Protein 4WER (pdb70)

Nearest PDB structures (foldseek):
  4wer-assembly1_A-2  TM=1.004E+00  e=7.304E-69  Enterococcus faecalis V583
  2qv7-assembly1_A  TM=8.846E-01  e=5.807E-30  unclassified
  3t5p-assembly1_H  TM=8.757E-01  e=1.693E-28  Bacillus anthra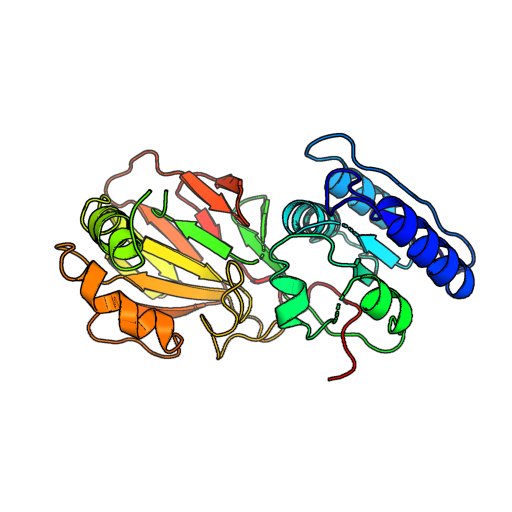cis str. Sterne
  3t5p-assembly1_J  TM=8.676E-01  e=2.057E-28  Bacillus anthracis str. Sterne
  3s40-assembly5_B  TM=8.488E-01  e=2.666E-28  Bacillus anthracis str. Sterne

Organism: Enterococcus faecalis (strain ATCC 700802 / V583) (NCBI:txid226185)

InterPro domains:
  IPR001206 Diacylglycerol kinase, catalytic domain [PF00781] (3-127)
  IPR001206 Diacylglycerol kinase, catalytic domain [PS50146] (1-131)
  IPR001206 Diacylglycerol kinase, catalytic domain [SM00046] (3-131)
  IPR005218 Diacylglycerol/lipid kinase [TIGR00147] (1-292)
  IPR016064 NAD kinase/diacylglycerol kinase-like domain superfamily [SSF111331] (1-296)
  IPR017438 Inorganic polyphosphate/ATP-NAD kinase, N-terminal [G3DSA:3.40.50.10330] (1-127)
  IPR045540 YegS/DAGK, C-terminal domain [PF19279] (152-293)
  IPR050187 Lipid Phosphate Formation and Regulation [PTHR12358] (2-283)

Structure (mmCIF, N/CA/C/O backbone):
data_4WER
#
_entry.id   4WER
#
_cell.length_a   65.271
_cell.length_b   103.157
_cell.length_c   44.478
_cell.angle_alpha   90.000
_cell.angle_beta   90.000
_cell.angle_gamma   90.000
#
_symmetry.space_group_name_H-M   'P 21 21 2'
#
loop_
_entity.id
_entity.type
_entity.pdbx_description
1 polymer 'Diacylglycerol kinase catalytic domain protein'
2 non-polymer 'ADENOSINE MONOPHOSPHATE'
3 non-polymer 1,2-ETHANEDIOL
4 water water
#
loop_
_atom_site.group_PDB
_atom_site.id
_atom_site.type_symbol
_atom_site.label_atom_id
_atom_site.label_alt_id
_atom_site.label_comp_id
_atom_site.label_asym_id
_atom_site.label_entity_id
_atom_site.label_seq_id
_atom_site.pdbx_PDB_ins_code
_atom_site.Cartn_x
_atom_site.Cartn_y
_atom_site.Cartn_z
_atom_site.occupancy
_atom_site.B_iso_or_equiv
_atom_site.auth_seq_id
_atom_site.auth_comp_id
_atom_site.auth_asym_id
_atom_site.auth_atom_id
_atom_site.pdbx_PDB_model_num
ATOM 1 N N . ALA A 1 3 ? 32.374 13.707 11.496 1.00 59.48 0 ALA A N 1
ATOM 2 C CA . ALA A 1 3 ? 32.655 12.849 10.350 1.00 61.49 0 ALA A CA 1
ATOM 3 C C . ALA A 1 3 ? 34.121 12.954 9.938 1.00 58.15 0 ALA A C 1
ATOM 4 O O . ALA A 1 3 ? 35.011 12.457 10.628 1.00 52.39 0 ALA A O 1
ATOM 11 N N . LYS A 1 5 ? 37.577 14.681 9.678 1.00 34.82 2 LYS A N 1
ATOM 12 C CA . LYS A 1 5 ? 38.339 15.651 10.453 1.00 35.39 2 LYS A CA 1
ATOM 13 C C . LYS A 1 5 ? 38.934 16.709 9.530 1.00 32.36 2 LYS A C 1
ATOM 14 O O . LYS A 1 5 ? 39.731 16.388 8.651 1.00 36.91 2 LYS A O 1
ATOM 20 N N . LYS A 1 6 ? 38.553 17.966 9.729 1.00 26.89 3 LYS A N 1
ATOM 21 C CA . LYS A 1 6 ? 39.035 19.046 8.873 1.00 30.47 3 LYS A CA 1
ATOM 22 C C . LYS A 1 6 ? 39.761 20.129 9.659 1.00 22.57 3 LYS A C 1
ATOM 23 O O . LYS A 1 6 ? 39.385 20.465 10.780 1.00 24.23 3 LYS A O 1
ATOM 29 N N . ALA A 1 7 ? 40.805 20.686 9.063 1.00 20.79 4 ALA A N 1
ATOM 30 C CA . ALA A 1 7 ? 41.505 21.786 9.697 1.00 23.12 4 ALA A CA 1
ATOM 31 C C . ALA A 1 7 ? 41.761 22.929 8.728 1.00 23.42 4 ALA A C 1
ATOM 32 O O . ALA A 1 7 ? 41.951 22.720 7.528 1.00 21.05 4 ALA A O 1
ATOM 34 N N A VAL A 1 8 ? 41.762 24.147 9.264 0.22 19.66 5 VAL A N 1
ATOM 35 N N B VAL A 1 8 ? 41.748 24.145 9.252 0.78 19.22 5 VAL A N 1
ATOM 36 C CA A VAL A 1 8 ? 42.156 25.336 8.515 0.22 20.66 5 VAL A CA 1
ATOM 37 C CA B VAL A 1 8 ? 42.185 25.279 8.471 0.78 19.01 5 VAL A CA 1
ATOM 38 C C A VAL A 1 8 ? 43.498 25.856 9.021 0.22 21.83 5 VAL A C 1
ATOM 39 C C B VAL A 1 8 ? 43.534 25.739 9.013 0.78 23.29 5 VAL A C 1
ATOM 40 O O A VAL A 1 8 ? 43.689 26.030 10.225 0.22 21.54 5 VAL A O 1
ATOM 41 O O B VAL A 1 8 ? 43.777 25.724 10.223 0.78 20.09 5 VAL A O 1
ATOM 48 N N . LEU A 1 9 ? 44.427 26.098 8.101 1.00 22.78 6 LEU A N 1
ATOM 49 C CA . LEU A 1 9 ? 45.708 26.680 8.463 1.00 20.10 6 LEU A CA 1
ATOM 50 C C . LEU A 1 9 ? 45.716 28.132 8.002 1.00 18.60 6 LEU A C 1
ATOM 51 O O . LEU A 1 9 ? 45.690 28.423 6.803 1.00 20.36 6 LEU A O 1
ATOM 56 N N . ILE A 1 10 ? 45.721 29.041 8.966 1.00 17.70 7 ILE A N 1
ATOM 57 C CA . ILE A 1 10 ? 45.728 30.466 8.672 1.00 18.16 7 ILE A CA 1
ATOM 58 C C . ILE A 1 10 ? 47.146 31.007 8.742 1.00 19.81 7 ILE A C 1
ATOM 59 O O . ILE A 1 10 ? 47.785 30.995 9.795 1.00 18.33 7 ILE A O 1
ATOM 64 N N . VAL A 1 11 ? 47.637 31.485 7.609 1.00 22.49 8 VAL A N 1
ATOM 65 C CA . VAL A 1 11 ? 49.022 31.913 7.501 1.00 21.82 8 VAL A CA 1
ATOM 66 C C . VAL A 1 11 ? 49.127 33.412 7.272 1.00 26.40 8 VAL A C 1
ATOM 67 O O . VAL A 1 11 ? 48.501 33.952 6.365 1.00 24.10 8 VAL A O 1
ATOM 71 N N . ASN A 1 12 ? 49.909 34.085 8.109 1.00 23.08 9 ASN A N 1
ATOM 72 C CA . ASN A 1 12 ? 50.280 35.471 7.849 1.00 24.74 9 ASN A CA 1
ATOM 73 C C . ASN A 1 12 ? 51.646 35.509 7.170 1.00 31.93 9 ASN A C 1
ATOM 74 O O . ASN A 1 12 ? 52.671 35.344 7.828 1.00 27.28 9 ASN A O 1
ATOM 79 N N . PRO A 1 13 ? 51.665 35.735 5.846 1.00 28.96 10 PRO A N 1
ATOM 80 C CA . PRO A 1 13 ? 52.924 35.721 5.093 1.00 35.88 10 PRO A CA 1
ATOM 81 C C . PRO A 1 13 ? 53.892 36.823 5.519 1.00 33.25 10 PRO A C 1
ATOM 82 O O . PRO A 1 13 ? 55.079 36.729 5.223 1.00 37.51 10 PRO A O 1
ATOM 86 N N . SER A 1 14 ? 53.398 37.850 6.203 1.00 32.78 11 SER A N 1
ATOM 87 C CA . SER A 1 14 ? 54.257 38.948 6.630 1.00 41.24 11 SER A CA 1
ATOM 88 C C . SER A 1 14 ? 54.909 38.637 7.976 1.00 42.54 11 SER A C 1
ATOM 89 O O . SER A 1 14 ? 55.798 39.355 8.429 1.00 40.25 11 SER A O 1
ATOM 92 N N . SER A 1 15 ? 54.453 37.568 8.618 1.00 36.56 12 SER A N 1
ATOM 93 C CA . SER A 1 15 ? 55.082 37.106 9.845 1.00 41.92 12 SER A CA 1
ATOM 94 C C . SER A 1 15 ? 56.337 36.306 9.516 1.00 38.79 12 SER A C 1
ATOM 95 O O . SER A 1 15 ? 56.382 35.585 8.520 1.00 44.43 12 SER A O 1
ATOM 98 N N . GLY A 1 16 ? 57.355 36.434 10.355 1.00 40.14 13 GLY A N 1
ATOM 99 C CA . GLY A 1 16 ? 58.566 35.656 10.187 1.00 45.36 13 GLY A CA 1
ATOM 100 C C . GLY A 1 16 ? 59.482 36.214 9.118 1.00 58.94 13 GLY A C 1
ATOM 101 O O . GLY A 1 16 ? 59.261 37.312 8.603 1.00 60.38 13 GLY A O 1
ATOM 102 N N . GLY A 1 17 ? 60.511 35.446 8.779 1.00 63.81 14 GLY A N 1
ATOM 103 C CA . GLY A 1 17 ? 61.543 35.914 7.877 1.00 70.02 14 GLY A CA 1
ATOM 104 C C . GLY A 1 17 ? 61.575 35.217 6.532 1.00 74.16 14 GLY A C 1
ATOM 105 O O . GLY A 1 17 ? 60.536 34.960 5.921 1.00 72.36 14 GLY A O 1
ATOM 106 N N . GLU A 1 18 ? 62.788 34.904 6.086 1.00 76.12 15 GLU A N 1
ATOM 107 C CA . GLU A 1 18 ? 63.038 34.412 4.736 1.00 76.78 15 GLU A CA 1
ATOM 108 C C . GLU A 1 18 ? 62.362 33.078 4.427 1.00 75.91 15 GLU A C 1
ATOM 109 O O . GLU A 1 18 ? 61.636 32.960 3.440 1.00 71.15 15 GLU A O 1
ATOM 115 N N . LYS A 1 19 ? 62.598 32.076 5.268 1.00 79.51 16 LYS A N 1
ATOM 116 C CA . LYS A 1 19 ? 62.088 30.733 5.002 1.00 81.80 16 LYS A CA 1
ATOM 117 C C . LYS A 1 19 ? 60.722 30.471 5.635 1.00 71.39 16 LYS A C 1
ATOM 118 O O . LYS A 1 19 ? 60.363 29.320 5.886 1.00 72.42 16 LYS A O 1
ATOM 124 N N . ALA A 1 20 ? 59.960 31.532 5.881 1.00 60.88 17 ALA A N 1
ATOM 125 C CA . ALA A 1 20 ? 58.623 31.394 6.456 1.00 49.34 17 ALA A CA 1
ATOM 126 C C . ALA A 1 20 ? 57.701 30.638 5.506 1.00 48.94 17 ALA A C 1
ATOM 127 O O . ALA A 1 20 ? 56.801 29.918 5.938 1.00 45.61 17 ALA A O 1
ATOM 129 N N . LYS A 1 21 ? 57.939 30.807 4.209 1.00 49.55 18 LYS A N 1
ATOM 130 C CA . LYS A 1 21 ? 57.172 30.107 3.191 1.00 50.42 18 LYS A CA 1
ATOM 131 C C . LYS A 1 21 ? 57.432 28.608 3.279 1.00 45.57 18 LYS A C 1
ATOM 132 O O . LYS A 1 21 ? 56.529 27.795 3.077 1.00 41.18 18 LYS A O 1
ATOM 138 N N . GLU A 1 22 ? 58.673 28.248 3.586 1.00 43.39 19 GLU A N 1
ATOM 139 C CA . GLU A 1 22 ? 59.039 26.848 3.763 1.00 47.20 19 GLU A CA 1
ATOM 140 C C . GLU A 1 22 ? 58.386 26.272 5.017 1.00 46.62 19 GLU A C 1
ATOM 141 O O . GLU A 1 22 ? 57.993 25.105 5.044 1.00 41.64 19 GLU A O 1
ATOM 147 N N . PHE A 1 23 ? 58.264 27.097 6.052 1.00 41.10 20 PHE A N 1
ATOM 148 C CA . PHE A 1 23 ? 57.587 26.674 7.274 1.00 39.51 20 PHE A CA 1
ATOM 149 C C . PHE A 1 23 ? 56.125 26.353 6.997 1.00 36.79 20 PHE A C 1
ATOM 150 O O . PHE A 1 23 ? 55.557 25.438 7.593 1.00 40.17 20 PHE A O 1
ATOM 158 N N . GLU A 1 24 ? 55.521 27.110 6.087 1.00 35.99 21 GLU A N 1
ATOM 159 C CA . GLU A 1 24 ? 54.137 26.885 5.702 1.00 33.19 21 GLU A CA 1
ATOM 160 C C . GLU A 1 24 ? 53.978 25.507 5.068 1.00 33.76 21 GLU A C 1
ATOM 161 O O . GLU A 1 24 ? 53.020 24.787 5.356 1.00 30.98 21 GLU A O 1
ATOM 167 N N . THR A 1 25 ? 54.928 25.149 4.208 1.00 31.22 22 THR A N 1
ATOM 168 C CA . THR A 1 25 ? 54.911 23.856 3.533 1.00 40.49 22 THR A CA 1
ATOM 169 C C . THR A 1 25 ? 55.031 22.698 4.523 1.00 38.59 22 THR A C 1
ATOM 170 O O . THR A 1 25 ? 54.295 21.716 4.432 1.00 33.43 22 THR A O 1
ATOM 174 N N . LEU A 1 26 ? 55.960 22.816 5.467 1.00 39.10 23 LEU A N 1
ATOM 175 C CA . LEU A 1 26 ? 56.119 21.804 6.507 1.00 41.18 23 LEU A CA 1
ATOM 176 C C . LEU A 1 26 ? 54.836 21.629 7.322 1.00 27.35 23 LEU A C 1
ATOM 177 O O . LEU A 1 26 ? 54.408 20.510 7.596 1.00 35.40 23 LEU A O 1
ATOM 182 N N . ALA A 1 27 ? 54.228 22.744 7.702 1.00 25.95 24 ALA A N 1
ATOM 183 C CA . ALA A 1 27 ? 53.013 22.712 8.509 1.00 29.11 24 ALA A CA 1
ATOM 184 C C . ALA A 1 27 ? 51.862 22.077 7.742 1.00 31.49 24 ALA A C 1
ATOM 185 O O . ALA A 1 27 ? 51.082 21.299 8.293 1.00 26.14 24 ALA A O 1
ATOM 187 N N . GLU A 1 28 ? 51.761 22.411 6.462 1.00 24.80 25 GLU A N 1
ATOM 188 C CA . GLU A 1 28 ? 50.690 21.883 5.639 1.00 26.35 25 GLU A CA 1
ATOM 189 C C . GLU A 1 28 ? 50.830 20.367 5.475 1.00 28.58 25 GLU A C 1
ATOM 190 O O . GLU A 1 28 ? 49.850 19.631 5.594 1.00 25.75 25 GLU A O 1
ATOM 196 N N . GLU A 1 29 ? 52.044 19.894 5.213 1.00 27.65 26 GLU A N 1
ATOM 197 C CA . GLU A 1 29 ? 52.236 18.460 5.026 1.00 34.42 26 GLU A CA 1
ATOM 198 C C . GLU A 1 29 ? 52.097 17.704 6.351 1.00 29.81 26 GLU A C 1
ATOM 199 O O . GLU A 1 29 ? 51.657 16.557 6.367 1.00 34.04 26 GLU A O 1
ATOM 205 N N . LYS A 1 30 ? 52.449 18.344 7.463 1.00 29.33 27 LYS A N 1
ATOM 206 C CA . LYS A 1 30 ? 52.219 17.739 8.771 1.00 29.18 27 LYS A CA 1
ATOM 207 C C . LYS A 1 30 ? 50.715 17.608 9.049 1.00 30.00 27 LYS A C 1
ATOM 208 O O . LYS A 1 30 ? 50.243 16.553 9.476 1.00 27.12 27 LYS A O 1
ATOM 214 N N . LEU A 1 31 ? 49.964 18.677 8.804 1.00 24.01 28 LEU A N 1
ATOM 215 C CA . LEU A 1 31 ? 48.525 18.646 9.049 1.00 23.16 28 LEU A CA 1
ATOM 216 C C . LEU A 1 31 ? 47.821 17.641 8.145 1.00 24.41 28 LEU A C 1
ATOM 217 O O . LEU A 1 31 ? 46.830 17.040 8.548 1.00 24.48 28 LEU A O 1
ATOM 222 N N . LYS A 1 32 ? 48.336 17.455 6.930 1.00 25.64 29 LYS A N 1
ATOM 223 C CA . LYS A 1 32 ? 47.747 16.499 5.999 1.00 27.14 29 LYS A CA 1
ATOM 224 C C . LYS A 1 32 ? 47.944 15.059 6.466 1.00 34.30 29 LYS A C 1
ATOM 225 O O . LYS A 1 32 ? 47.253 14.157 6.011 1.00 29.70 29 LYS A O 1
ATOM 231 N N . GLN A 1 33 ? 48.889 14.841 7.371 1.00 28.36 30 GLN A N 1
ATOM 232 C CA . GLN A 1 33 ? 49.064 13.521 7.958 1.00 30.28 30 GLN A CA 1
ATOM 233 C C . GLN A 1 33 ? 48.010 13.292 9.029 1.00 31.64 30 GLN A C 1
ATOM 234 O O . GLN A 1 33 ? 47.633 12.156 9.307 1.00 30.64 30 GLN A O 1
ATOM 240 N N . LEU A 1 34 ? 47.541 14.390 9.613 1.00 27.27 31 LEU A N 1
ATOM 241 C CA . LEU A 1 34 ? 46.666 14.350 10.783 1.00 35.41 31 LEU A CA 1
ATOM 242 C C . LEU A 1 34 ? 45.193 14.579 10.453 1.00 33.27 31 LEU A C 1
ATOM 243 O O . LEU A 1 34 ? 44.310 14.144 11.196 1.00 33.77 31 LEU A O 1
ATOM 248 N N . PHE A 1 35 ? 44.935 15.268 9.347 1.00 26.92 32 PHE A N 1
ATOM 249 C CA . PHE A 1 35 ? 43.575 15.646 8.972 1.00 28.70 32 PHE A CA 1
ATOM 250 C C . PHE A 1 35 ? 43.234 15.205 7.562 1.00 32.76 32 PHE A C 1
ATOM 251 O O . PHE A 1 35 ? 44.067 15.290 6.662 1.00 34.24 32 PHE A O 1
ATOM 259 N N A ASP A 1 36 ? 42.005 14.733 7.368 0.50 32.04 33 ASP A N 1
ATOM 260 N N B ASP A 1 36 ? 41.998 14.748 7.382 0.50 31.97 33 ASP A N 1
ATOM 261 C CA A ASP A 1 36 ? 41.566 14.280 6.052 0.50 35.13 33 ASP A CA 1
ATOM 262 C CA B ASP A 1 36 ? 41.522 14.283 6.088 0.50 36.40 33 ASP A CA 1
ATOM 263 C C A ASP A 1 36 ? 41.553 15.436 5.060 0.50 36.46 33 ASP A C 1
ATOM 264 C C B ASP A 1 36 ? 41.514 15.421 5.071 0.50 36.52 33 ASP A C 1
ATOM 265 O O A ASP A 1 36 ? 41.838 15.251 3.878 0.50 38.17 33 ASP A O 1
ATOM 266 O O B ASP A 1 36 ? 41.767 15.209 3.886 0.50 38.20 33 ASP A O 1
ATOM 275 N N . GLU A 1 37 ? 41.226 16.629 5.545 1.00 36.80 34 GLU A N 1
ATOM 276 C CA . GLU A 1 37 ? 41.226 17.811 4.693 1.00 36.46 34 GLU A CA 1
ATOM 277 C C . GLU A 1 37 ? 41.900 18.989 5.392 1.00 27.75 34 GLU A C 1
ATOM 278 O O . GLU A 1 37 ? 41.676 19.234 6.575 1.00 28.71 34 GLU A O 1
ATOM 284 N N . VAL A 1 38 ? 42.740 19.705 4.654 1.00 27.97 35 VAL A N 1
ATOM 285 C CA . VAL A 1 38 ? 43.415 20.883 5.185 1.00 33.28 35 VAL A CA 1
ATOM 286 C C . VAL A 1 38 ? 43.204 22.073 4.258 1.00 31.38 35 VAL A C 1
ATOM 287 O O . VAL A 1 38 ? 43.576 22.036 3.089 1.00 33.51 35 VAL A O 1
ATOM 291 N N . VAL A 1 39 ? 42.591 23.125 4.784 1.00 26.35 36 VAL A N 1
ATOM 292 C CA . VAL A 1 39 ? 42.379 24.343 4.018 1.00 27.16 36 VAL A CA 1
ATOM 293 C C . VAL A 1 39 ? 43.414 25.376 4.435 1.00 27.24 36 VAL A C 1
ATOM 294 O O . VAL A 1 39 ? 43.543 25.691 5.615 1.00 25.06 36 VAL A O 1
ATOM 298 N N . VAL A 1 40 ? 44.164 25.893 3.470 1.00 23.59 37 VAL A N 1
ATOM 299 C CA . VAL A 1 40 ? 45.192 26.884 3.767 1.00 23.33 37 VAL A CA 1
ATOM 300 C C . VAL A 1 40 ? 44.718 28.284 3.373 1.00 30.48 37 VAL A C 1
ATOM 301 O O . VAL A 1 40 ? 44.421 28.543 2.210 1.00 30.91 37 VAL A O 1
ATOM 305 N N . LYS A 1 41 ? 44.637 29.178 4.354 1.00 22.56 38 LYS A N 1
ATOM 306 C CA . LYS A 1 41 ? 44.185 30.547 4.122 1.00 23.08 38 LYS A CA 1
ATOM 307 C C . LYS A 1 41 ? 45.280 31.546 4.469 1.00 26.72 38 LYS A C 1
ATOM 308 O O . LYS A 1 41 ? 45.842 31.493 5.560 1.00 27.13 38 LYS A O 1
ATOM 314 N N . GLN A 1 42 ? 45.575 32.462 3.553 1.00 26.78 39 GLN A N 1
ATOM 315 C CA . GLN A 1 42 ? 46.597 33.474 3.806 1.00 28.70 39 GLN A CA 1
ATOM 316 C C . GLN A 1 42 ? 45.976 34.838 4.087 1.00 26.07 39 GLN A C 1
ATOM 317 O O . GLN A 1 42 ? 45.127 35.314 3.335 1.00 27.19 39 GLN A O 1
ATOM 323 N N . THR A 1 43 ? 46.395 35.463 5.181 1.00 25.18 40 THR A N 1
ATOM 324 C CA . THR A 1 43 ? 45.882 36.778 5.534 1.00 25.48 40 THR A CA 1
ATOM 325 C C . THR A 1 43 ? 46.471 37.828 4.602 1.00 28.24 40 THR A C 1
ATOM 326 O O . THR A 1 43 ? 47.594 37.684 4.120 1.00 29.63 40 THR A O 1
ATOM 330 N N . GLU A 1 44 ? 45.702 38.878 4.338 1.00 29.32 41 GLU A N 1
ATOM 331 C CA . GLU A 1 44 ? 46.161 39.963 3.482 1.00 32.32 41 GLU A CA 1
ATOM 332 C C . GLU A 1 44 ? 46.066 41.297 4.206 1.00 32.79 41 GLU A C 1
ATOM 333 O O . GLU A 1 44 ? 46.771 42.245 3.870 1.00 35.23 41 GLU A O 1
ATOM 339 N N . LYS A 1 45 ? 45.194 41.362 5.207 1.00 30.68 42 LYS A N 1
ATOM 340 C CA . LYS A 1 45 ? 44.948 42.605 5.922 1.00 38.15 42 LYS A CA 1
ATOM 341 C C . LYS A 1 45 ? 44.409 42.322 7.316 1.00 39.77 42 LYS A C 1
ATOM 342 O O . LYS A 1 45 ? 44.129 41.173 7.657 1.00 29.24 42 LYS A O 1
ATOM 348 N N . GLY A 1 46 ? 44.271 43.375 8.116 1.00 31.80 43 GLY A N 1
ATOM 349 C CA . GLY A 1 46 ? 43.701 43.250 9.441 1.00 31.26 43 GLY A CA 1
ATOM 350 C C . GLY A 1 46 ? 42.294 42.698 9.358 1.00 29.45 43 GLY A C 1
ATOM 351 O O . GLY A 1 46 ? 41.501 43.117 8.515 1.00 31.45 43 GLY A O 1
ATOM 352 N N . GLY A 1 47 ? 41.993 41.734 10.217 1.00 23.70 44 GLY A N 1
ATOM 353 C CA . GLY A 1 47 ? 40.657 41.181 10.286 1.00 27.01 44 GLY A CA 1
ATOM 354 C C . GLY A 1 47 ? 40.512 39.849 9.581 1.00 26.92 44 GLY A C 1
ATOM 355 O O . GLY A 1 47 ? 39.619 39.075 9.916 1.00 23.42 44 GLY A O 1
ATOM 356 N N . ASP A 1 48 ? 41.380 39.582 8.606 1.00 30.72 45 ASP A N 1
ATOM 357 C CA . ASP A 1 48 ? 41.288 38.352 7.819 1.00 22.12 45 ASP A CA 1
ATOM 358 C C . ASP A 1 48 ? 41.350 37.101 8.680 1.00 20.05 45 ASP A C 1
ATOM 359 O O . ASP A 1 48 ? 40.526 36.202 8.524 1.00 19.55 45 ASP A O 1
ATOM 364 N N . ALA A 1 49 ? 42.322 37.045 9.585 1.00 19.15 46 ALA A N 1
ATOM 365 C CA . ALA A 1 49 ? 42.496 35.869 10.431 1.00 17.53 46 ALA A CA 1
ATOM 366 C C . ALA A 1 49 ? 41.256 35.627 11.291 1.00 21.09 46 ALA A C 1
ATOM 367 O O . ALA A 1 49 ? 40.808 34.495 11.444 1.00 17.64 46 ALA A O 1
ATOM 369 N N . GLU A 1 50 ? 40.703 36.697 11.845 1.00 18.71 47 GLU A N 1
ATOM 370 C CA . GLU A 1 50 ? 39.478 36.600 12.629 1.00 18.51 47 GLU A CA 1
ATOM 371 C C . GLU A 1 50 ? 38.322 36.068 11.787 1.00 19.59 47 GLU A C 1
ATOM 372 O O . GLU A 1 50 ? 37.571 35.199 12.223 1.00 15.88 47 GLU A O 1
ATOM 378 N N . GLN A 1 51 ? 38.191 36.593 10.574 1.00 18.48 48 GLN A N 1
ATOM 379 C CA . GLN A 1 51 ? 37.146 36.151 9.656 1.00 21.14 48 GLN A CA 1
ATOM 380 C C . GLN A 1 51 ? 37.317 34.678 9.275 1.00 19.27 48 GLN A C 1
ATOM 381 O O . GLN A 1 51 ? 36.342 33.928 9.246 1.00 20.77 48 GLN A O 1
ATOM 387 N N . PHE A 1 52 ? 38.549 34.265 8.985 1.00 18.20 49 PHE A N 1
ATOM 388 C CA . PHE A 1 52 ? 38.824 32.866 8.631 1.00 21.63 49 PHE A CA 1
ATOM 389 C C . PHE A 1 52 ? 38.507 31.919 9.789 1.00 18.05 49 PHE A C 1
ATOM 390 O O . PHE A 1 52 ? 37.926 30.854 9.595 1.00 20.04 49 PHE A O 1
ATOM 398 N N . ALA A 1 53 ? 38.914 32.301 10.994 1.00 16.38 50 ALA A N 1
ATOM 399 C CA . ALA A 1 53 ? 38.688 31.464 12.168 1.00 15.62 50 ALA A CA 1
ATOM 400 C C . ALA A 1 53 ? 37.195 31.320 12.459 1.00 22.83 50 ALA A C 1
ATOM 401 O O . ALA A 1 53 ? 36.719 30.231 12.785 1.00 17.99 50 ALA A O 1
ATOM 403 N N . ARG A 1 54 ? 36.460 32.423 12.342 1.00 21.40 51 ARG A N 1
ATOM 404 C CA . ARG A 1 54 ? 35.020 32.404 12.577 1.00 17.47 51 ARG A CA 1
ATOM 405 C C . ARG A 1 54 ? 34.305 31.533 11.549 1.00 19.42 51 ARG A C 1
ATOM 406 O O . ARG A 1 54 ? 33.431 30.733 11.891 1.00 19.17 51 ARG A O 1
ATOM 414 N N . GLU A 1 55 ? 34.682 31.681 10.284 1.00 18.97 52 GLU A N 1
ATOM 415 C CA . GLU A 1 55 ? 34.091 30.870 9.229 1.00 22.23 52 GLU A CA 1
ATOM 416 C C . GLU A 1 55 ? 34.399 29.389 9.447 1.00 24.38 52 GLU A C 1
ATOM 417 O O . GLU A 1 55 ? 33.577 28.528 9.144 1.00 23.65 52 GLU A O 1
ATOM 423 N N . ALA A 1 56 ? 35.577 29.095 9.986 1.00 24.66 53 ALA A N 1
ATOM 424 C CA . ALA A 1 56 ? 35.936 27.713 10.290 1.00 25.82 53 ALA A CA 1
ATOM 425 C C . ALA A 1 56 ? 35.053 27.159 11.408 1.00 22.30 53 ALA A C 1
ATOM 426 O O . ALA A 1 56 ? 34.655 25.997 11.376 1.00 22.70 53 ALA A O 1
ATOM 428 N N . ALA A 1 57 ? 34.749 27.999 12.394 1.00 19.41 54 ALA A N 1
ATOM 429 C CA . ALA A 1 57 ? 33.871 27.600 13.486 1.00 20.70 54 ALA A CA 1
ATOM 430 C C . ALA A 1 57 ? 32.451 27.349 12.972 1.00 27.43 54 ALA A C 1
ATOM 431 O O . ALA A 1 57 ? 31.856 26.312 13.258 1.00 27.82 54 ALA A O 1
ATOM 433 N N . GLU A 1 58 ? 31.922 28.296 12.200 1.00 26.34 55 GLU A N 1
ATOM 434 C CA . GLU A 1 58 ? 30.595 28.156 11.603 1.00 33.92 55 GLU A CA 1
ATOM 435 C C . GLU A 1 58 ? 30.477 26.915 10.715 1.00 34.76 55 GLU A C 1
ATOM 436 O O . GLU A 1 58 ? 29.395 26.346 10.573 1.00 32.54 55 GLU A O 1
ATOM 442 N N . SER A 1 59 ? 31.590 26.493 10.122 1.00 29.68 56 SER A N 1
ATOM 443 C CA . SER A 1 59 ? 31.593 25.302 9.276 1.00 31.48 56 SER A CA 1
ATOM 444 C C . SER A 1 59 ? 31.886 24.038 10.077 1.00 31.22 56 SER A C 1
ATOM 445 O O . SER A 1 59 ? 31.967 22.949 9.515 1.00 30.09 56 SER A O 1
ATOM 448 N N . HIS A 1 60 ? 32.049 24.197 11.387 1.00 32.12 57 HIS A N 1
ATOM 449 C CA . HIS A 1 60 ? 32.328 23.082 12.296 1.00 34.13 57 HIS A CA 1
ATOM 450 C C . HIS A 1 60 ? 33.591 22.309 11.922 1.00 31.07 57 HIS A C 1
ATOM 451 O O . HIS A 1 60 ? 33.601 21.078 11.918 1.00 32.50 57 HIS A O 1
ATOM 458 N N . PHE A 1 61 ? 34.654 23.036 11.599 1.00 22.60 58 PHE A N 1
ATOM 459 C CA . PHE A 1 61 ? 35.959 22.418 11.409 1.00 21.50 58 PHE A CA 1
ATOM 460 C C . PHE A 1 61 ? 36.439 21.854 12.736 1.00 22.62 58 PHE A C 1
ATOM 461 O O . PHE A 1 61 ? 36.131 22.402 13.795 1.00 20.21 58 PHE A O 1
ATOM 469 N N . ASP A 1 62 ? 37.190 20.761 12.687 1.00 20.40 59 ASP A N 1
ATOM 470 C CA . ASP A 1 62 ? 37.708 20.161 13.909 1.00 24.25 59 ASP A CA 1
ATOM 471 C C . ASP A 1 62 ? 38.713 21.083 14.588 1.00 24.87 59 ASP A C 1
ATOM 472 O O . ASP A 1 62 ? 38.669 21.289 15.804 1.00 21.06 59 ASP A O 1
ATOM 477 N N . SER A 1 63 ? 39.620 21.634 13.791 1.00 19.61 60 SER A N 1
ATOM 478 C CA . SER A 1 63 ? 40.723 22.411 14.327 1.00 21.82 60 SER A CA 1
ATOM 479 C C . SER A 1 63 ? 41.044 23.635 13.483 1.00 19.47 60 SER A C 1
ATOM 480 O O . SER A 1 63 ? 40.844 23.640 12.266 1.00 18.88 60 SER A O 1
ATOM 483 N N . VAL A 1 64 ? 41.537 24.670 14.156 1.00 17.59 61 VAL A N 1
ATOM 484 C CA . VAL A 1 64 ? 42.018 25.888 13.523 1.00 14.60 61 VAL A CA 1
ATOM 485 C C . VAL A 1 64 ? 43.468 26.112 13.939 1.00 18.89 61 VAL A C 1
ATOM 486 O O . VAL A 1 64 ? 43.780 26.107 15.129 1.00 21.61 61 VAL A O 1
ATOM 490 N N . PHE A 1 65 ? 44.352 26.295 12.961 1.00 16.55 62 PHE A N 1
ATOM 491 C CA . PHE A 1 65 ? 45.761 26.558 13.237 1.00 15.06 62 PHE A CA 1
ATOM 492 C C . PHE A 1 65 ? 46.175 27.915 12.693 1.00 20.16 62 PHE A C 1
ATOM 493 O O . PHE A 1 65 ? 45.810 28.279 11.577 1.00 21.05 62 PHE A O 1
ATOM 501 N N . VAL A 1 66 ? 46.953 28.655 13.478 1.00 17.54 63 VAL A N 1
ATOM 502 C CA . VAL A 1 66 ? 47.476 29.945 13.033 1.00 16.65 63 VAL A CA 1
ATOM 503 C C . VAL A 1 66 ? 48.992 29.912 12.912 1.00 23.78 63 VAL A C 1
ATOM 504 O O . VAL A 1 66 ? 49.693 29.508 13.836 1.00 23.08 63 VAL A O 1
ATOM 516 N N . GLY A 1 68 ? 51.663 32.634 12.576 1.00 23.30 65 GLY A N 1
ATOM 517 C CA . GLY A 1 68 ? 51.984 34.046 12.569 1.00 29.40 65 GLY A CA 1
ATOM 518 C C . GLY A 1 68 ? 52.459 34.529 13.921 1.00 34.69 65 GLY A C 1
ATOM 519 O O . GLY A 1 68 ? 52.884 33.735 14.761 1.00 37.15 65 GLY A O 1
ATOM 520 N N . GLY A 1 69 ? 52.388 35.837 14.129 1.00 32.84 66 GLY A N 1
ATOM 521 C CA . GLY A 1 69 ? 52.770 36.425 15.397 1.00 39.13 66 GLY A CA 1
ATOM 522 C C . GLY A 1 69 ? 51.579 36.543 16.320 1.00 38.85 66 GLY A C 1
ATOM 523 O O . GLY A 1 69 ? 50.561 35.871 16.129 1.00 32.89 66 GLY A O 1
ATOM 524 N N . ASP A 1 70 ? 51.701 37.410 17.319 1.00 40.29 67 ASP A N 1
ATOM 525 C CA . ASP A 1 70 ? 50.657 37.577 18.320 1.00 42.84 67 ASP A CA 1
ATOM 526 C C . ASP A 1 70 ? 49.415 38.255 17.741 1.00 35.57 67 ASP A C 1
ATOM 527 O O . ASP A 1 70 ? 48.288 37.951 18.139 1.00 30.10 67 ASP A O 1
ATOM 532 N N . GLY A 1 71 ? 49.621 39.172 16.800 1.00 28.50 68 GLY A N 1
ATOM 533 C CA . GLY A 1 71 ? 48.510 39.843 16.149 1.00 21.63 68 GLY A CA 1
ATOM 534 C C . GLY A 1 71 ? 47.576 38.850 15.470 1.00 26.18 68 GLY A C 1
ATOM 535 O O . GLY A 1 71 ? 46.354 38.934 15.594 1.00 23.65 68 GLY A O 1
ATOM 536 N N . THR A 1 72 ? 48.157 37.891 14.760 1.00 28.46 69 THR A N 1
ATOM 537 C CA . THR A 1 72 ? 47.360 36.918 14.020 1.00 23.49 69 THR A CA 1
ATOM 538 C C . THR A 1 72 ? 46.728 35.894 14.964 1.00 23.94 69 THR A C 1
ATOM 539 O O . THR A 1 72 ? 45.588 35.479 14.764 1.00 18.83 69 THR A O 1
ATOM 543 N N . VAL A 1 73 ? 47.464 35.502 16.000 1.00 25.40 70 VAL A N 1
ATOM 544 C CA . VAL A 1 73 ? 46.923 34.608 17.015 1.00 25.12 70 VAL A CA 1
ATOM 545 C C . VAL A 1 73 ? 45.735 35.246 17.747 1.00 25.02 70 VAL A C 1
ATOM 546 O O . VAL A 1 73 ? 44.721 34.585 17.959 1.00 27.56 70 VAL A O 1
ATOM 550 N N . ASN A 1 74 ? 45.848 36.523 18.117 1.00 19.24 71 ASN A N 1
ATOM 551 C CA . ASN A 1 74 ? 44.726 37.234 18.739 1.00 20.18 71 ASN A CA 1
ATOM 552 C C . ASN A 1 74 ? 43.486 37.227 17.866 1.00 20.07 71 ASN A C 1
ATOM 553 O O . ASN A 1 74 ? 42.391 36.928 18.338 1.00 22.45 71 ASN A O 1
ATOM 558 N N . GLU A 1 75 ? 43.663 37.597 16.599 1.00 15.67 72 GLU A N 1
ATOM 559 C CA . GLU A 1 75 ? 42.561 37.606 15.643 1.00 16.16 72 GLU A CA 1
ATOM 560 C C . GLU A 1 75 ? 41.919 36.233 15.544 1.00 16.34 72 GLU A C 1
ATOM 561 O O . GLU A 1 75 ? 40.695 36.108 15.586 1.00 20.12 72 GLU A O 1
ATOM 567 N N . GLY A 1 76 ? 42.751 35.205 15.410 1.00 18.71 73 GLY A N 1
ATOM 568 C CA . GLY A 1 76 ? 42.254 33.845 15.283 1.00 16.22 73 GLY A CA 1
ATOM 569 C C . GLY A 1 76 ? 41.410 33.461 16.485 1.00 19.10 73 GLY A C 1
ATOM 570 O O . GLY A 1 76 ? 40.303 32.945 16.354 1.00 16.18 73 GLY A O 1
ATOM 571 N N . ILE A 1 77 ? 41.933 33.736 17.670 1.00 18.30 74 ILE A N 1
ATOM 572 C CA . ILE A 1 77 ? 41.218 33.418 18.899 1.00 20.83 74 ILE A CA 1
ATOM 573 C C . ILE A 1 77 ? 39.945 34.255 19.014 1.00 14.84 74 ILE A C 1
ATOM 574 O O . ILE A 1 77 ? 38.905 33.757 19.447 1.00 18.28 74 ILE A O 1
ATOM 579 N N . SER A 1 78 ? 40.023 35.514 18.587 1.00 15.46 75 SER A N 1
ATOM 580 C CA . SER A 1 78 ? 38.860 36.399 18.569 1.00 15.59 75 SER A CA 1
ATOM 581 C C . SER A 1 78 ? 37.737 35.882 17.678 1.00 22.55 75 SER A C 1
ATOM 582 O O . SER A 1 78 ? 36.555 36.090 17.967 1.00 19.98 75 SER A O 1
ATOM 585 N N . GLY A 1 79 ? 38.106 35.220 16.588 1.00 17.00 76 GLY A N 1
ATOM 586 C CA . GLY A 1 79 ? 37.121 34.668 15.676 1.00 13.94 76 GLY A CA 1
ATOM 587 C C . GLY A 1 79 ? 36.419 33.448 16.246 1.00 13.49 76 GLY A C 1
ATOM 588 O O . GLY A 1 79 ? 35.316 33.100 15.827 1.00 18.96 76 GLY A O 1
ATOM 589 N N . LEU A 1 80 ? 37.061 32.788 17.202 1.00 16.99 77 LEU A N 1
ATOM 590 C CA . LEU A 1 80 ? 36.488 31.589 17.806 1.00 16.02 77 LEU A CA 1
ATOM 591 C C . LEU A 1 80 ? 35.663 31.921 19.044 1.00 14.46 77 LEU A C 1
ATOM 592 O O . LEU A 1 80 ? 34.710 31.222 19.364 1.00 21.52 77 LEU A O 1
ATOM 597 N N . ALA A 1 81 ? 36.046 32.995 19.728 1.00 16.45 78 ALA A N 1
ATOM 598 C CA . ALA A 1 81 ? 35.541 33.298 21.066 1.00 17.93 78 ALA A CA 1
ATOM 599 C C . ALA A 1 81 ? 34.020 33.383 21.125 1.00 17.16 78 ALA A C 1
ATOM 600 O O . ALA A 1 81 ? 33.394 34.066 20.315 1.00 15.50 78 ALA A O 1
ATOM 602 N N . GLU A 1 82 ? 33.457 32.645 22.079 1.00 17.85 79 GLU A N 1
ATOM 603 C CA . GLU A 1 82 ? 32.028 32.620 22.405 1.00 19.91 79 GLU A CA 1
ATOM 604 C C . GLU A 1 82 ? 31.154 32.116 21.264 1.00 25.47 79 GLU A C 1
ATOM 605 O O . GLU A 1 82 ? 29.937 32.276 21.290 1.00 20.11 79 GLU A O 1
ATOM 611 N N . GLN A 1 83 ? 31.776 31.484 20.275 1.00 22.02 80 GLN A N 1
ATOM 612 C CA . GLN A 1 83 ? 31.021 30.736 19.279 1.00 23.22 80 GLN A CA 1
ATOM 613 C C . GLN A 1 83 ? 30.415 29.504 19.934 1.00 22.48 80 GLN A C 1
ATOM 614 O O . GLN A 1 83 ? 31.027 28.908 20.819 1.00 22.23 80 GLN A O 1
ATOM 620 N N . ALA A 1 84 ? 29.216 29.125 19.499 1.00 20.31 81 ALA A N 1
ATOM 621 C CA . ALA A 1 84 ? 28.504 27.993 20.090 1.00 22.72 81 ALA A CA 1
ATOM 622 C C . ALA A 1 84 ? 29.312 26.713 19.972 1.00 25.87 81 ALA A C 1
ATOM 623 O O . ALA A 1 84 ? 29.359 25.903 20.899 1.00 27.57 81 ALA A O 1
ATOM 625 N N . TYR A 1 85 ? 29.931 26.527 18.813 1.00 27.86 82 TYR A N 1
ATOM 626 C CA . TYR A 1 85 ? 30.908 25.465 18.634 1.00 25.94 82 TYR A CA 1
ATOM 627 C C . TYR A 1 85 ? 32.273 26.085 18.359 1.00 27.15 82 TYR A C 1
ATOM 628 O O . TYR A 1 85 ? 32.405 26.963 17.506 1.00 22.71 82 TYR A O 1
ATOM 637 N N . ARG A 1 86 ? 33.289 25.632 19.080 1.00 29.67 83 ARG A N 1
ATOM 638 C CA . ARG A 1 86 ? 34.629 26.158 18.876 1.00 26.00 83 ARG A CA 1
ATOM 639 C C . ARG A 1 86 ? 35.598 25.045 18.531 1.00 26.29 83 ARG A C 1
ATOM 640 O O . ARG A 1 86 ? 35.788 24.114 19.316 1.00 22.45 83 ARG A O 1
ATOM 648 N N . PRO A 1 87 ? 36.206 25.137 17.341 1.00 22.88 84 PRO A N 1
ATOM 649 C CA . PRO A 1 87 ? 37.301 24.246 16.953 1.00 23.05 84 PRO A CA 1
ATOM 650 C C . PRO A 1 87 ? 38.419 24.275 17.984 1.00 22.71 84 PRO A C 1
ATOM 651 O O . PRO A 1 87 ? 38.601 25.276 18.684 1.00 20.01 84 PRO A O 1
ATOM 655 N N . LYS A 1 88 ? 39.159 23.181 18.080 1.00 23.10 85 LYS A N 1
ATOM 656 C CA . LYS A 1 88 ? 40.407 23.194 18.825 1.00 17.38 85 LYS A CA 1
ATOM 657 C C . LYS A 1 88 ? 41.377 24.143 18.131 1.00 17.51 85 LYS A C 1
ATOM 658 O O . LYS A 1 88 ? 41.338 24.307 16.905 1.00 14.67 85 LYS A O 1
ATOM 664 N N . PHE A 1 89 ? 42.246 24.773 18.913 1.00 17.60 86 PHE A N 1
ATOM 665 C CA . PHE A 1 89 ? 43.114 25.808 18.378 1.00 15.85 86 PHE A CA 1
ATOM 666 C C . PHE A 1 89 ? 44.575 25.439 18.519 1.00 15.09 86 PHE A C 1
ATOM 667 O O . PHE A 1 89 ? 44.995 24.946 19.555 1.00 16.77 86 PHE A O 1
ATOM 675 N N . GLY A 1 90 ? 45.352 25.676 17.471 1.00 14.13 87 GLY A N 1
ATOM 676 C CA . GLY A 1 90 ? 46.781 25.439 17.539 1.00 18.98 87 GLY A CA 1
ATOM 677 C C . GLY A 1 90 ? 47.501 26.571 16.844 1.00 16.33 87 GLY A C 1
ATOM 678 O O . GLY A 1 90 ? 46.900 27.310 16.069 1.00 20.37 87 GLY A O 1
ATOM 679 N N . PHE A 1 91 ? 48.788 26.724 17.109 1.00 21.90 88 PHE A N 1
ATOM 680 C CA . PHE A 1 91 ? 49.525 27.741 16.385 1.00 23.85 88 PHE A CA 1
ATOM 681 C C . PHE A 1 91 ? 51.012 27.457 16.321 1.00 26.46 88 PHE A C 1
ATOM 682 O O . PHE A 1 91 ? 51.578 26.759 17.166 1.00 23.88 88 PHE A O 1
ATOM 690 N N . PHE A 1 92 ? 51.623 27.990 15.272 1.00 21.85 89 PHE A N 1
ATOM 691 C CA . PHE A 1 92 ? 53.041 27.853 15.037 1.00 25.75 89 PHE A CA 1
ATOM 692 C C . PHE A 1 92 ? 53.631 29.252 15.029 1.00 35.55 89 PHE A C 1
ATOM 693 O O . PHE A 1 92 ? 53.376 30.038 14.111 1.00 30.84 89 PHE A O 1
ATOM 701 N N . PRO A 1 93 ? 54.399 29.580 16.075 1.00 35.21 90 PRO A N 1
ATOM 702 C CA . PRO A 1 93 ? 54.894 30.942 16.286 1.00 38.42 90 PRO A CA 1
ATOM 703 C C . PRO A 1 93 ? 55.926 31.360 15.250 1.00 39.27 90 PRO A C 1
ATOM 704 O O . PRO A 1 93 ? 56.940 30.686 15.091 1.00 43.45 90 PRO A O 1
ATOM 708 N N . LEU A 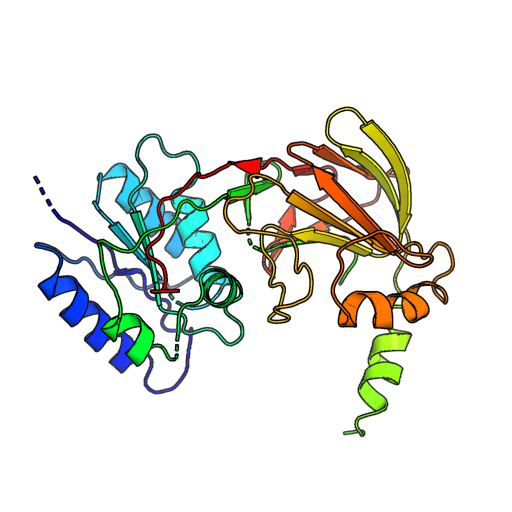1 94 ? 55.658 32.458 14.551 1.00 40.57 91 LEU A N 1
ATOM 709 C CA . LEU A 1 94 ? 56.605 33.011 13.587 1.00 44.43 91 LEU A CA 1
ATOM 710 C C . LEU A 1 94 ? 57.081 34.377 14.050 1.00 56.56 91 LEU A C 1
ATOM 711 O O . LEU A 1 94 ? 58.104 34.883 13.587 1.00 67.90 91 LEU A O 1
ATOM 716 N N . GLY A 1 95 ? 56.331 34.963 14.978 1.00 57.29 92 GLY A N 1
ATOM 717 C CA . GLY A 1 95 ? 56.600 36.304 15.460 1.00 64.67 92 GLY A CA 1
ATOM 718 C C . GLY A 1 95 ? 57.951 36.502 16.123 1.00 69.44 92 GLY A C 1
ATOM 719 O O . GLY A 1 95 ? 58.773 35.587 16.208 1.00 70.26 92 GLY A O 1
ATOM 720 N N . THR A 1 96 ? 58.174 37.721 16.596 1.00 72.87 93 THR A N 1
ATOM 721 C CA . THR A 1 96 ? 59.421 38.085 17.249 1.00 79.44 93 THR A CA 1
ATOM 722 C C . THR A 1 96 ? 59.327 37.907 18.761 1.00 78.02 93 THR A C 1
ATOM 723 O O . THR A 1 96 ? 60.339 37.919 19.462 1.00 86.80 93 THR A O 1
ATOM 727 N N . VAL A 1 97 ? 58.105 37.739 19.258 1.00 68.32 94 VAL A N 1
ATOM 728 C CA . VAL A 1 97 ? 57.862 37.683 20.695 1.00 65.01 94 VAL A CA 1
ATOM 729 C C . VAL A 1 97 ? 57.128 36.403 21.104 1.00 56.22 94 VAL A C 1
ATOM 730 O O . VAL A 1 97 ? 57.664 35.589 21.854 1.00 54.02 94 VAL A O 1
ATOM 734 N N . ASN A 1 98 ? 55.902 36.242 20.614 1.00 50.69 95 ASN A N 1
ATOM 735 C CA . ASN A 1 98 ? 55.111 35.029 20.843 1.00 45.62 95 ASN A CA 1
ATOM 736 C C . ASN A 1 98 ? 54.901 34.686 22.324 1.00 38.59 95 ASN A C 1
ATOM 737 O O . ASN A 1 98 ? 55.377 33.654 22.805 1.00 37.50 95 ASN A O 1
ATOM 742 N N . ASP A 1 99 ? 54.181 35.549 23.038 1.00 32.43 96 ASP A N 1
ATOM 743 C CA . ASP A 1 99 ? 53.951 35.368 24.471 1.00 32.81 96 ASP A CA 1
ATOM 744 C C . ASP A 1 99 ? 53.163 34.097 24.788 1.00 32.33 96 ASP A C 1
ATOM 745 O O . ASP A 1 99 ? 53.462 33.398 25.755 1.00 29.43 96 ASP A O 1
ATOM 750 N N . LEU A 1 100 ? 52.153 33.808 23.973 1.00 26.56 97 LEU A N 1
ATOM 751 C CA . LEU A 1 100 ? 51.306 32.646 24.200 1.00 28.09 97 LEU A CA 1
ATOM 752 C C . LEU A 1 100 ? 52.100 31.350 24.073 1.00 24.62 97 LEU A C 1
ATOM 753 O O . LEU A 1 100 ? 51.936 30.430 24.876 1.00 26.70 97 LEU A O 1
ATOM 758 N N . ALA A 1 101 ? 52.963 31.288 23.061 1.00 25.23 98 ALA A N 1
ATOM 759 C CA . ALA A 1 101 ? 53.859 30.151 22.877 1.00 27.36 98 ALA A CA 1
ATOM 760 C C . ALA 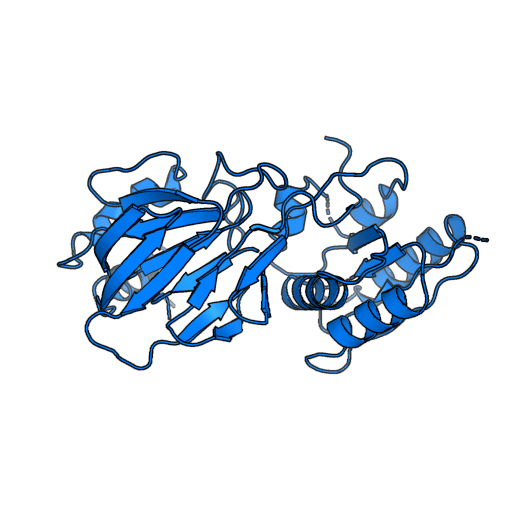A 1 101 ? 54.676 29.889 24.139 1.00 27.34 98 ALA A C 1
ATOM 761 O O . ALA A 1 101 ? 54.818 28.743 24.575 1.00 26.78 98 ALA A O 1
ATOM 763 N N . ARG A 1 102 ? 55.206 30.962 24.721 1.00 31.08 99 ARG A N 1
ATOM 764 C CA . ARG A 1 102 ? 56.000 30.867 25.941 1.00 33.95 99 ARG A CA 1
ATOM 765 C C . ARG A 1 102 ? 55.169 30.304 27.082 1.00 30.21 99 ARG A C 1
ATOM 766 O O . ARG A 1 102 ? 55.624 29.434 27.823 1.00 29.84 99 ARG A O 1
ATOM 774 N N . ALA A 1 103 ? 53.943 30.805 27.208 1.00 26.40 100 ALA A N 1
ATOM 775 C CA . ALA A 1 103 ? 53.050 30.389 28.287 1.00 33.98 100 ALA A CA 1
ATOM 776 C C . ALA A 1 103 ? 52.670 28.913 28.184 1.00 33.97 100 ALA A C 1
ATOM 777 O O . ALA A 1 103 ? 52.466 28.251 29.201 1.00 34.75 100 ALA A O 1
ATOM 779 N N . LEU A 1 104 ? 52.580 28.403 26.957 1.00 29.63 101 LEU A N 1
ATOM 780 C CA . LEU A 1 104 ? 52.208 27.005 26.726 1.00 31.35 101 LEU A CA 1
ATOM 781 C C . LEU A 1 104 ? 53.413 26.078 26.589 1.00 31.65 101 LEU A C 1
ATOM 782 O O . LEU A 1 104 ? 53.259 24.889 26.305 1.00 27.09 101 LEU A O 1
ATOM 787 N N . ASN A 1 105 ? 54.604 26.632 26.799 1.00 30.32 102 ASN A N 1
ATOM 788 C CA . ASN A 1 105 ? 55.861 25.903 26.651 1.00 30.44 102 ASN A CA 1
ATOM 789 C C . ASN A 1 105 ? 56.002 25.233 25.283 1.00 27.65 102 ASN A C 1
ATOM 790 O O . ASN A 1 105 ? 56.429 24.081 25.180 1.00 28.25 102 ASN A O 1
ATOM 795 N N . LEU A 1 106 ? 55.629 25.960 24.237 1.00 24.94 103 LEU A N 1
ATOM 796 C CA . LEU A 1 106 ? 55.890 25.529 22.868 1.00 24.00 103 LEU A CA 1
ATOM 797 C C . LEU A 1 106 ? 57.328 25.857 22.492 1.00 30.75 103 LEU A C 1
ATOM 798 O O . LEU A 1 106 ? 57.897 26.818 23.006 1.00 28.70 103 LEU A O 1
ATOM 803 N N . PRO A 1 107 ? 57.927 25.055 21.598 1.00 28.96 104 PRO A N 1
ATOM 804 C CA . PRO A 1 107 ? 59.261 25.386 21.091 1.00 36.22 104 PRO A CA 1
ATOM 805 C C . PRO A 1 107 ? 59.248 26.728 20.366 1.00 41.81 104 PRO A C 1
ATOM 806 O O . PRO A 1 107 ? 58.293 27.036 19.655 1.00 33.94 104 PRO A O 1
ATOM 834 N N . ASP A 1 109 ? 61.298 27.537 18.057 1.00 53.83 106 ASP A N 1
ATOM 835 C CA . ASP A 1 109 ? 61.611 27.242 16.663 1.00 42.42 106 ASP A CA 1
ATOM 836 C C . ASP A 1 109 ? 60.392 26.649 15.956 1.00 41.55 106 ASP A C 1
ATOM 837 O O . ASP A 1 109 ? 59.864 25.616 16.379 1.00 38.49 106 ASP A O 1
ATOM 842 N N . PRO A 1 110 ? 59.941 27.304 14.874 1.00 43.20 107 PRO A N 1
ATOM 843 C CA . PRO A 1 110 ? 58.761 26.896 14.100 1.00 36.51 107 PRO A CA 1
ATOM 844 C C . PRO A 1 110 ? 58.828 25.454 13.612 1.00 31.92 107 PRO A C 1
ATOM 845 O O . PRO A 1 110 ? 57.835 24.735 13.707 1.00 36.36 107 PRO A O 1
ATOM 849 N N . GLU A 1 111 ? 59.979 25.039 13.092 1.00 33.71 108 GLU A N 1
ATOM 850 C CA . GLU A 1 111 ? 60.116 23.679 12.589 1.00 37.49 108 GLU A CA 1
ATOM 851 C C . GLU A 1 111 ? 59.896 22.677 13.720 1.00 38.69 108 GLU A C 1
ATOM 852 O O . GLU A 1 111 ? 59.194 21.682 13.551 1.00 29.81 108 GLU A O 1
ATOM 858 N N . GLU A 1 112 ? 60.477 22.959 14.881 1.00 38.19 109 GLU A N 1
ATOM 859 C CA . GLU A 1 112 ? 60.301 22.097 16.044 1.00 32.31 109 GLU A CA 1
ATOM 860 C C . GLU A 1 112 ? 58.852 22.071 16.523 1.00 28.66 109 GLU A C 1
ATOM 861 O O . GLU A 1 112 ? 58.350 21.024 16.930 1.00 37.27 109 GLU A O 1
ATOM 867 N N . ALA A 1 113 ? 58.185 23.223 16.478 1.00 28.18 110 ALA A N 1
ATOM 868 C CA . ALA A 1 113 ? 56.786 23.316 16.896 1.00 28.82 110 ALA A CA 1
ATOM 869 C C . ALA A 1 113 ? 55.891 22.455 16.007 1.00 28.05 110 ALA A C 1
ATOM 870 O O . ALA A 1 113 ? 54.975 21.783 16.485 1.00 25.13 110 ALA A O 1
ATOM 872 N N . ILE A 1 114 ? 56.161 22.485 14.708 1.00 26.92 111 ILE A N 1
ATOM 873 C CA . ILE A 1 114 ? 55.435 21.660 13.749 1.00 29.23 111 ILE A CA 1
ATOM 874 C C . ILE A 1 114 ? 55.695 20.182 14.016 1.00 38.00 111 ILE A C 1
ATOM 875 O O . ILE A 1 114 ? 54.762 19.379 14.089 1.00 36.59 111 ILE A O 1
ATOM 880 N N . GLN A 1 115 ? 56.971 19.844 14.180 1.00 36.15 112 GLN A N 1
ATOM 881 C CA . GLN A 1 115 ? 57.403 18.476 14.443 1.00 43.56 112 GLN A CA 1
ATOM 882 C C . GLN A 1 115 ? 56.745 17.876 15.685 1.00 39.76 112 GLN A C 1
ATOM 883 O O . GLN A 1 115 ? 56.353 16.710 15.690 1.00 36.69 112 GLN A O 1
ATOM 889 N N . GLN A 1 116 ? 56.615 18.677 16.734 1.00 39.69 113 GLN A N 1
ATOM 890 C CA . GLN A 1 116 ? 56.147 18.158 18.011 1.00 41.77 113 GLN A CA 1
ATOM 891 C C . GLN A 1 116 ? 54.644 18.312 18.218 1.00 36.58 113 GLN A C 1
ATOM 892 O O . GLN A 1 116 ? 54.149 18.082 19.316 1.00 36.33 113 GLN A O 1
ATOM 898 N N . LEU A 1 117 ? 53.917 18.697 17.174 1.00 38.22 114 LEU A N 1
ATOM 899 C CA . LEU A 1 117 ? 52.466 18.822 17.285 1.00 36.66 114 LEU A CA 1
ATOM 900 C C . LEU A 1 117 ? 51.831 17.469 17.594 1.00 37.90 114 LEU A C 1
ATOM 901 O O . LEU A 1 117 ? 51.996 16.510 16.842 1.00 33.65 114 LEU A O 1
ATOM 906 N N . ASP A 1 118 ? 51.107 17.401 18.706 1.00 30.40 115 ASP A N 1
ATOM 907 C CA . ASP A 1 118 ? 50.449 16.170 19.122 1.00 34.09 115 ASP A CA 1
ATOM 908 C C . ASP A 1 118 ? 48.990 16.460 19.437 1.00 31.64 115 ASP A C 1
ATOM 909 O O . ASP A 1 118 ? 48.692 17.169 20.395 1.00 29.76 115 ASP A O 1
ATOM 914 N N . LEU A 1 119 ? 48.085 15.899 18.641 1.00 28.68 116 LEU A N 1
ATOM 915 C CA . LEU A 1 119 ? 46.662 16.182 18.798 1.00 34.17 116 LEU A CA 1
ATOM 916 C C . LEU A 1 119 ? 46.134 15.751 20.168 1.00 34.23 116 LEU A C 1
ATOM 917 O O . LEU A 1 119 ? 45.117 16.264 20.636 1.00 31.68 116 LEU A O 1
ATOM 922 N N . GLU A 1 120 ? 46.841 14.825 20.808 1.00 32.13 117 GLU A N 1
ATOM 923 C CA . GLU A 1 120 ? 46.463 14.322 22.123 1.00 41.26 117 GLU A CA 1
ATOM 924 C C . GLU A 1 120 ? 46.927 15.249 23.244 1.00 43.48 117 GLU A C 1
ATOM 925 O O . GLU A 1 120 ? 46.429 15.173 24.366 1.00 45.29 117 GLU A O 1
ATOM 931 N N . LYS A 1 121 ? 47.891 16.112 22.940 1.00 32.22 118 LYS A N 1
ATOM 932 C CA . LYS A 1 121 ? 48.469 16.991 23.949 1.00 31.68 118 LYS A CA 1
ATOM 933 C C . LYS A 1 121 ? 47.794 18.349 23.905 1.00 32.88 118 LYS A C 1
ATOM 934 O O . LYS A 1 121 ? 48.157 19.210 23.103 1.00 31.39 118 LYS A O 1
ATOM 940 N N . THR A 1 122 ? 46.802 18.528 24.769 1.00 26.07 119 THR A N 1
ATOM 941 C CA . THR A 1 122 ? 46.034 19.755 24.800 1.00 25.78 119 THR A CA 1
ATOM 942 C C . THR A 1 122 ? 45.969 20.342 26.197 1.00 31.00 119 THR A C 1
ATOM 943 O O . THR A 1 122 ? 46.353 19.706 27.177 1.00 32.32 119 THR A O 1
ATOM 947 N N . SER A 1 123 ? 45.463 21.565 26.268 1.00 29.67 120 SER A N 1
ATOM 948 C CA . SER A 1 123 ? 45.274 22.266 27.522 1.00 31.48 120 SER A CA 1
ATOM 949 C C . SER A 1 123 ? 44.058 23.165 27.372 1.00 23.83 120 SER A C 1
ATOM 950 O O . SER A 1 123 ? 43.778 23.651 26.275 1.00 21.86 120 SER A O 1
ATOM 953 N N . ALA A 1 124 ? 43.320 23.369 28.457 1.00 20.40 121 ALA A N 1
ATOM 954 C CA . ALA A 1 124 ? 42.287 24.391 28.457 1.00 20.63 121 ALA A CA 1
ATOM 955 C C . ALA A 1 124 ? 42.971 25.751 28.395 1.00 21.97 121 ALA A C 1
ATOM 956 O O . ALA A 1 124 ? 44.104 25.892 28.856 1.00 24.39 121 ALA A O 1
ATOM 958 N N . LEU A 1 125 ? 42.301 26.748 27.824 1.00 16.63 122 LEU A N 1
ATOM 959 C CA . LEU A 1 125 ? 42.879 28.085 27.721 1.00 15.69 122 LEU A CA 1
ATOM 960 C C . LEU A 1 125 ? 41.843 29.164 28.020 1.00 17.41 122 LEU A C 1
ATOM 961 O O . LEU A 1 125 ? 40.848 29.289 27.301 1.00 15.48 122 LEU A O 1
ATOM 966 N N . ASP A 1 126 ? 42.076 29.936 29.083 1.00 16.85 123 ASP A N 1
ATOM 967 C CA . ASP A 1 126 ? 41.256 31.108 29.376 1.00 17.84 123 ASP A CA 1
ATOM 968 C C . ASP A 1 126 ? 41.355 32.093 28.225 1.00 22.88 123 ASP A C 1
ATOM 969 O O . ASP A 1 126 ? 42.380 32.168 27.560 1.00 19.73 123 ASP A O 1
ATOM 974 N N . VAL A 1 127 ? 40.292 32.851 27.996 1.00 13.66 124 VAL A N 1
ATOM 975 C CA . VAL A 1 127 ? 40.328 33.935 27.018 1.00 12.91 124 VAL A CA 1
ATOM 976 C C . VAL A 1 127 ? 39.816 35.187 27.717 1.00 17.97 124 VAL A C 1
ATOM 977 O O . VAL A 1 127 ? 38.904 35.105 28.546 1.00 16.95 124 VAL A O 1
ATOM 981 N N . GLY A 1 128 ? 40.410 36.335 27.413 1.00 17.15 125 GLY A N 1
ATOM 982 C CA . GLY A 1 128 ? 39.956 37.590 27.989 1.00 13.62 125 GLY A CA 1
ATOM 983 C C . GLY A 1 128 ? 38.912 38.279 27.129 1.00 21.19 125 GLY A C 1
ATOM 984 O O . GLY A 1 128 ? 38.938 38.192 25.904 1.00 14.71 125 GLY A O 1
ATOM 985 N N . LYS A 1 129 ? 37.975 38.960 27.775 1.00 15.32 126 LYS A N 1
ATOM 986 C CA . LYS A 1 129 ? 37.015 39.768 27.050 1.00 17.76 126 LYS A CA 1
ATOM 987 C C . LYS A 1 129 ? 37.088 41.207 27.541 1.00 17.04 126 LYS A C 1
ATOM 988 O O . LYS A 1 129 ? 37.096 41.463 28.743 1.00 15.47 126 LYS A O 1
ATOM 994 N N . ILE A 1 130 ? 37.176 42.143 26.602 1.00 15.52 127 ILE A N 1
ATOM 995 C CA . ILE A 1 130 ? 37.188 43.561 26.932 1.00 16.17 127 ILE A CA 1
ATOM 996 C C . ILE A 1 130 ? 36.109 44.264 26.113 1.00 20.16 127 ILE A C 1
ATOM 997 O O . ILE A 1 130 ? 36.191 44.321 24.887 1.00 16.63 127 ILE A O 1
ATOM 1002 N N . ASN A 1 131 ? 35.095 44.786 26.804 1.00 17.46 128 ASN A N 1
ATOM 1003 C CA . ASN A 1 131 ? 33.876 45.270 26.167 1.00 18.15 128 ASN A CA 1
ATOM 1004 C C . ASN A 1 131 ? 33.402 44.262 25.130 1.00 17.42 128 ASN A C 1
ATOM 1005 O O . ASN A 1 131 ? 33.087 43.128 25.479 1.00 18.49 128 ASN A O 1
ATOM 1010 N N . ASP A 1 132 ? 33.403 44.640 23.859 1.00 19.06 129 ASP A N 1
ATOM 1011 C CA . ASP A 1 132 ? 32.918 43.738 22.815 1.00 25.29 129 ASP A CA 1
ATOM 1012 C C . ASP A 1 132 ? 34.028 42.911 22.155 1.00 23.98 129 ASP A C 1
ATOM 1013 O O . ASP A 1 132 ? 33.756 42.094 21.279 1.00 27.35 129 ASP A O 1
ATOM 1018 N N . ASP A 1 133 ? 35.272 43.119 22.573 1.00 20.20 130 ASP A N 1
ATOM 1019 C CA . ASP A 1 133 ? 36.406 42.453 21.938 1.00 19.61 130 ASP A CA 1
ATOM 1020 C C . ASP A 1 133 ? 37.077 41.424 22.856 1.00 24.32 130 ASP A C 1
ATOM 1021 O O . ASP A 1 133 ? 36.668 41.226 24.003 1.00 17.12 130 ASP A O 1
ATOM 1026 N N . TYR A 1 134 ? 38.111 40.767 22.343 1.00 16.94 131 TYR A N 1
ATOM 1027 C CA . TYR A 1 134 ? 38.799 39.734 23.109 1.00 19.19 131 TYR A CA 1
ATOM 1028 C C . TYR A 1 134 ? 40.294 39.996 23.159 1.00 16.64 131 TYR A C 1
ATOM 1029 O O . TYR A 1 134 ? 40.841 40.658 22.284 1.00 19.64 131 TYR A O 1
ATOM 1038 N N . PHE A 1 135 ? 40.951 39.500 24.198 1.00 19.14 132 PHE A N 1
ATOM 1039 C CA . PHE A 1 135 ? 42.398 39.601 24.268 1.00 22.70 132 PHE A CA 1
ATOM 1040 C C . PHE A 1 135 ? 42.970 38.314 24.818 1.00 20.32 132 PHE A C 1
ATOM 1041 O O . PHE A 1 135 ? 42.284 37.560 25.509 1.00 16.69 132 PHE A O 1
ATOM 1065 N N . ASN A 1 137 ? 46.584 38.215 25.756 1.00 25.46 134 ASN A N 1
ATOM 1066 C CA . ASN A 1 137 ? 47.813 38.495 26.474 1.00 28.92 134 ASN A CA 1
ATOM 1067 C C . ASN A 1 137 ? 47.673 39.624 27.478 1.00 24.54 134 ASN A C 1
ATOM 1068 O O . ASN A 1 137 ? 47.830 39.410 28.679 1.00 31.91 134 ASN A O 1
ATOM 1073 N N . VAL A 1 138 ? 47.374 40.826 26.999 1.00 22.80 135 VAL A N 1
ATOM 1074 C CA . VAL A 1 138 ? 47.415 41.980 27.885 1.00 21.61 135 VAL A CA 1
ATOM 1075 C C . VAL A 1 138 ? 46.528 43.142 27.436 1.00 20.31 135 VAL A C 1
ATOM 1076 O O . VAL A 1 138 ? 46.361 43.402 26.245 1.00 19.20 135 VAL A O 1
ATOM 1080 N N . VAL A 1 139 ? 45.930 43.805 28.417 1.00 17.82 136 VAL A N 1
ATOM 1081 C CA . VAL A 1 139 ? 45.328 45.110 28.205 1.00 20.71 136 VAL A CA 1
ATOM 1082 C C . VAL A 1 139 ? 46.197 46.108 28.946 1.00 18.82 136 VAL A C 1
ATOM 1083 O O . VAL A 1 139 ? 46.333 46.027 30.167 1.00 19.92 136 VAL A O 1
ATOM 1087 N N . ALA A 1 140 ? 46.817 47.021 28.206 1.00 17.49 137 ALA A N 1
ATOM 1088 C CA . ALA A 1 140 ? 47.686 48.024 28.810 1.00 20.46 137 ALA A CA 1
ATOM 1089 C C . ALA A 1 140 ? 47.006 49.382 28.803 1.00 17.00 137 ALA A C 1
ATOM 1090 O O . ALA A 1 140 ? 46.419 49.792 27.802 1.00 18.35 137 ALA A O 1
ATOM 1092 N N . ILE A 1 141 ? 47.060 50.066 29.935 1.00 20.89 138 ILE A N 1
ATOM 1093 C CA . ILE A 1 141 ? 46.441 51.373 30.042 1.00 21.32 138 ILE A CA 1
ATOM 1094 C C . ILE A 1 141 ? 47.466 52.407 30.481 1.00 20.98 138 ILE A C 1
ATOM 1095 O O . ILE A 1 141 ? 48.104 52.251 31.523 1.00 18.82 138 ILE A O 1
ATOM 1100 N N . GLY A 1 142 ? 47.631 53.447 29.666 1.00 23.90 139 GLY A N 1
ATOM 1101 C CA . GLY A 1 142 ? 48.518 54.556 29.978 1.00 27.52 139 GLY A CA 1
ATOM 1102 C C . GLY A 1 142 ? 49.984 54.335 29.649 1.00 41.35 139 GLY A C 1
ATOM 1103 O O . GLY A 1 142 ? 50.842 55.078 30.124 1.00 46.54 139 GLY A O 1
ATOM 1104 N N . THR A 1 143 ? 50.280 53.331 28.827 1.00 46.84 140 THR A N 1
ATOM 1105 C CA . THR A 1 143 ? 51.668 52.949 28.562 1.00 52.11 140 THR A CA 1
ATOM 1106 C C . THR A 1 143 ? 52.273 53.572 27.305 1.00 60.76 140 THR A C 1
ATOM 1107 O O . THR A 1 143 ? 53.475 53.442 27.067 1.00 64.25 140 THR A O 1
ATOM 1111 N N . ILE A 1 144 ? 51.455 54.236 26.497 1.00 62.62 141 ILE A N 1
ATOM 1112 C CA . ILE A 1 144 ? 51.958 54.819 25.257 1.00 69.39 141 ILE A CA 1
ATOM 1113 C C . ILE A 1 144 ? 51.451 56.243 25.050 1.00 73.35 141 ILE A C 1
ATOM 1114 O O . ILE A 1 144 ? 52.237 57.193 25.019 1.00 72.89 141 ILE A O 1
ATOM 1119 N N A LYS A 1 158 ? 72.199 55.879 19.239 0.44 39.91 155 LYS A N 1
ATOM 1120 N N B LYS A 1 158 ? 76.748 56.023 23.048 0.56 48.73 155 LYS A N 1
ATOM 1121 C CA A LYS A 1 158 ? 73.642 55.768 19.060 0.44 44.05 155 LYS A CA 1
ATOM 1122 C CA B LYS A 1 158 ? 77.659 56.909 23.762 0.56 46.43 155 LYS A CA 1
ATOM 1123 C C A LYS A 1 158 ? 74.378 55.839 20.394 0.44 44.86 155 LYS A C 1
ATOM 1124 C C B LYS A 1 158 ? 77.680 56.578 25.251 0.56 41.46 155 LYS A C 1
ATOM 1125 O O A LYS A 1 158 ? 75.551 56.201 20.443 0.44 48.09 155 LYS A O 1
ATOM 1126 O O B LYS A 1 158 ? 78.733 56.587 25.886 0.56 42.67 155 LYS A O 1
ATOM 1137 N N A LEU A 1 159 ? 73.685 55.486 21.472 0.44 47.83 156 LEU A N 1
ATOM 1138 N N B LEU A 1 159 ? 76.504 56.294 25.800 0.56 41.42 156 LEU A N 1
ATOM 1139 C CA A LEU A 1 159 ? 74.260 55.579 22.810 0.44 47.73 156 LEU A CA 1
ATOM 1140 C CA B LEU A 1 159 ? 76.387 55.815 27.171 0.56 42.64 156 LEU A CA 1
ATOM 1141 C C A LEU A 1 159 ? 74.243 54.227 23.525 0.44 52.93 156 LEU A C 1
ATOM 1142 C C B LEU A 1 159 ? 76.049 54.332 27.171 0.56 48.84 156 LEU A C 1
ATOM 1143 O O A LEU A 1 159 ? 73.580 53.289 23.080 0.44 56.49 156 LEU A O 1
ATOM 1144 O O B LEU A 1 159 ? 75.910 53.713 28.227 0.56 44.31 156 LEU A O 1
ATOM 1153 N N A GLY A 1 160 ? 74.966 54.141 24.640 0.44 54.32 157 GLY A N 1
ATOM 1154 N N B GLY A 1 160 ? 75.912 53.775 25.972 0.56 52.57 157 GLY A N 1
ATOM 1155 C CA A GLY A 1 160 ? 75.217 52.877 25.318 0.44 56.95 157 GLY A CA 1
ATOM 1156 C CA B GLY A 1 160 ? 75.658 52.358 25.797 0.56 57.75 157 GLY A CA 1
ATOM 1157 C C A GLY A 1 160 ? 74.045 52.211 26.022 0.44 63.70 157 GLY A C 1
ATOM 1158 C C B GLY A 1 160 ? 74.378 51.870 26.448 0.56 65.31 157 GLY A C 1
ATOM 1159 O O A GLY A 1 160 ? 72.884 52.478 25.718 0.44 60.90 157 GLY A O 1
ATOM 1160 O O B GLY A 1 160 ? 73.285 52.344 26.136 0.56 62.65 157 GLY A O 1
ATOM 1161 N N A LYS A 1 161 ? 74.362 51.328 26.967 0.44 66.89 158 LYS A N 1
ATOM 1162 N N B LYS A 1 161 ? 74.524 50.917 27.364 0.56 67.44 158 LYS A N 1
ATOM 1163 C CA A LYS A 1 161 ? 73.352 50.559 27.693 0.44 64.88 158 LYS A CA 1
ATOM 1164 C CA B LYS A 1 161 ? 73.383 50.293 28.023 0.56 64.34 158 LYS A CA 1
ATOM 1165 C C A LYS A 1 161 ? 72.612 51.414 28.717 0.44 61.37 158 LYS A C 1
ATOM 1166 C C B LYS A 1 161 ? 72.676 51.241 28.987 0.56 61.00 158 LYS A C 1
ATOM 1167 O O A LYS A 1 161 ? 71.416 51.229 28.945 0.44 61.21 158 LYS A O 1
ATOM 1168 O O B LYS A 1 161 ? 71.551 50.978 29.409 0.56 61.21 158 LYS A O 1
ATOM 1171 N N . LEU A 1 162 ? 73.333 52.342 29.336 1.00 58.70 159 LEU A N 1
ATOM 1172 C CA . LEU A 1 162 ? 72.739 53.300 30.262 1.00 53.45 159 LEU A CA 1
ATOM 1173 C C . LEU A 1 162 ? 71.658 54.130 29.581 1.00 53.00 159 LEU A C 1
ATOM 1174 O O . LEU A 1 162 ? 70.726 54.608 30.231 1.00 53.16 159 LEU A O 1
ATOM 1179 N N . ALA A 1 163 ? 71.791 54.291 28.267 1.00 50.65 160 ALA A N 1
ATOM 1180 C CA . ALA A 1 163 ? 70.890 55.137 27.492 1.00 47.69 160 ALA A CA 1
ATOM 1181 C C . ALA A 1 163 ? 69.452 54.655 27.563 1.00 41.49 160 ALA A C 1
ATOM 1182 O O . ALA A 1 163 ? 68.519 55.450 27.460 1.00 45.60 160 ALA A O 1
ATOM 1184 N N . TYR A 1 164 ? 69.278 53.350 27.737 1.00 44.24 161 TYR A N 1
ATOM 1185 C CA . TYR A 1 164 ? 67.949 52.765 27.830 1.00 44.50 161 TYR A CA 1
ATOM 1186 C C . TYR A 1 164 ? 67.142 53.340 28.986 1.00 45.84 161 TYR A C 1
ATOM 1187 O O . TYR A 1 164 ? 65.929 53.496 28.880 1.00 52.53 161 TYR A O 1
ATOM 1196 N N . PHE A 1 165 ? 67.815 53.642 30.091 1.00 45.01 162 PHE A N 1
ATOM 1197 C CA . PHE A 1 165 ? 67.162 54.280 31.228 1.00 50.39 162 PHE A CA 1
ATOM 1198 C C . PHE A 1 165 ? 66.927 55.760 30.981 1.00 59.59 162 PHE A C 1
ATOM 1199 O O . PHE A 1 165 ? 65.811 56.247 31.111 1.00 59.59 162 PHE A O 1
ATOM 1207 N N . ILE A 1 166 ? 67.988 56.474 30.627 1.00 64.31 163 ILE A N 1
ATOM 1208 C CA . ILE A 1 166 ? 67.887 57.904 30.360 1.00 71.36 163 ILE A CA 1
ATOM 1209 C C . ILE A 1 166 ? 66.791 58.180 29.328 1.00 68.41 163 ILE A C 1
ATOM 1210 O O . ILE A 1 166 ? 66.149 59.228 29.353 1.00 72.54 163 ILE A O 1
ATOM 1215 N N . SER A 1 167 ? 66.555 57.220 28.441 1.00 55.70 164 SER A N 1
ATOM 1216 C CA . SER A 1 167 ? 65.407 57.293 27.551 1.00 51.15 164 SER A CA 1
ATOM 1217 C C . SER A 1 167 ? 64.167 56.736 28.245 1.00 50.77 164 SER A C 1
ATOM 1218 O O . SER A 1 167 ? 63.110 57.367 28.245 1.00 47.39 164 SER A O 1
ATOM 1221 N N . GLY A 1 168 ? 64.310 55.561 28.851 1.00 46.95 165 GLY A N 1
ATOM 1222 C CA . GLY A 1 168 ? 63.184 54.868 29.450 1.00 48.22 165 GLY A CA 1
ATOM 1223 C C . GLY A 1 168 ? 62.750 55.353 30.817 1.00 59.03 165 GLY A C 1
ATOM 1224 O O . GLY A 1 168 ? 61.561 55.573 31.052 1.00 57.10 165 GLY A O 1
ATOM 1225 N N . ALA A 1 169 ? 63.707 55.503 31.726 1.00 66.41 166 ALA A N 1
ATOM 1226 C CA . ALA A 1 169 ? 63.400 55.989 33.063 1.00 72.26 166 ALA A CA 1
ATOM 1227 C C . ALA A 1 169 ? 62.842 57.399 32.980 1.00 71.59 166 ALA A C 1
ATOM 1228 O O . ALA A 1 169 ? 61.983 57.784 33.775 1.00 73.46 166 ALA A O 1
ATOM 1230 N N . LYS A 1 170 ? 63.316 58.158 31.996 1.00 69.82 167 LYS A N 1
ATOM 1231 C CA . LYS A 1 170 ? 62.746 59.466 31.715 1.00 63.88 167 LYS A CA 1
ATOM 1232 C C . LYS A 1 170 ? 61.304 59.318 31.249 1.00 53.80 167 LYS A C 1
ATOM 1233 O O . LYS A 1 170 ? 60.400 59.837 31.887 1.00 59.49 167 LYS A O 1
ATOM 1235 N N . HIS A 1 171 ? 61.095 58.574 30.162 1.00 52.60 168 HIS A N 1
ATOM 1236 C CA . HIS A 1 171 ? 59.779 58.449 29.510 1.00 45.23 168 HIS A CA 1
ATOM 1237 C C . HIS A 1 171 ? 58.620 58.097 30.455 1.00 43.88 168 HIS A C 1
ATOM 1238 O O . HIS A 1 171 ? 57.454 58.368 30.152 1.00 52.58 168 HIS A O 1
ATOM 1240 N N A LEU A 1 172 ? 58.946 57.413 31.546 0.46 40.15 169 LEU A N 1
ATOM 1241 N N B LEU A 1 172 ? 58.949 57.592 31.640 0.54 40.44 169 LEU A N 1
ATOM 1242 C CA A LEU A 1 172 ? 57.939 56.836 32.426 0.46 41.09 169 LEU A CA 1
ATOM 1243 C CA B LEU A 1 172 ? 57.988 57.554 32.736 0.54 40.06 169 LEU A CA 1
ATOM 1244 C C A LEU A 1 172 ? 57.731 57.720 33.644 0.46 40.09 169 LEU A C 1
ATOM 1245 C C B LEU A 1 172 ? 57.437 58.954 33.048 0.54 38.47 169 LEU A C 1
ATOM 1246 O O A LEU A 1 172 ? 56.702 57.648 34.316 0.46 40.08 169 LEU A O 1
ATOM 1247 O O B LEU A 1 172 ? 56.251 59.104 33.330 0.54 36.86 169 LEU A O 1
ATOM 1256 N N A ALA A 1 173 ? 58.725 58.554 33.925 0.46 43.63 170 ALA A N 1
ATOM 1257 N N B ALA A 1 173 ? 58.297 59.972 33.001 0.54 30.41 170 ALA A N 1
ATOM 1258 C CA A ALA A 1 173 ? 58.603 59.554 34.974 0.46 37.97 170 ALA A CA 1
ATOM 1259 C CA B ALA A 1 173 ? 57.869 61.348 33.254 0.54 35.09 170 ALA A CA 1
ATOM 1260 C C A ALA A 1 173 ? 57.826 60.756 34.448 0.46 36.87 170 ALA A C 1
ATOM 1261 C C B ALA A 1 173 ? 56.789 61.757 32.260 0.54 36.94 170 ALA A C 1
ATOM 1262 O O A ALA A 1 173 ? 57.355 61.591 35.219 0.46 48.99 170 ALA A O 1
ATOM 1263 O O B ALA A 1 173 ? 55.762 62.321 32.640 0.54 33.10 170 ALA A O 1
ATOM 1266 N N A ASN A 1 174 ? 57.684 60.827 33.126 0.46 48.23 171 ASN A N 1
ATOM 1267 N N B ASN A 1 174 ? 57.019 61.442 30.986 0.54 51.03 171 ASN A N 1
ATOM 1268 C CA A ASN A 1 174 ? 57.020 61.955 32.479 0.46 51.39 171 ASN A CA 1
ATOM 1269 C CA B ASN A 1 174 ? 56.048 61.709 29.929 0.54 52.73 171 ASN A CA 1
ATOM 1270 C C A ASN A 1 174 ? 55.615 61.631 31.969 0.46 47.70 171 ASN A C 1
ATOM 1271 C C B ASN A 1 174 ? 54.720 60.993 30.160 0.54 52.82 171 ASN A C 1
ATOM 1272 O O A ASN A 1 174 ? 54.906 62.516 31.490 0.46 49.90 171 ASN A O 1
ATOM 1273 O O B ASN A 1 174 ? 53.733 61.271 29.480 0.54 55.29 171 ASN A O 1
ATOM 1282 N N A ALA A 1 175 ? 55.220 60.365 32.064 0.46 46.55 172 ALA A N 1
ATOM 1283 N N B ALA A 1 175 ? 54.699 60.067 31.116 0.54 49.90 172 ALA A N 1
ATOM 1284 C CA A ALA A 1 175 ? 53.886 59.948 31.640 0.46 47.47 172 ALA A CA 1
ATOM 1285 C CA B ALA A 1 175 ? 53.480 59.341 31.445 0.54 47.71 172 ALA A CA 1
ATOM 1286 C C A ALA A 1 175 ? 52.827 60.574 32.543 0.46 46.03 172 ALA A C 1
ATOM 1287 C C B ALA A 1 175 ? 52.661 60.066 32.513 0.54 46.40 172 ALA A C 1
ATOM 1288 O O A ALA A 1 175 ? 53.119 60.936 33.683 0.46 48.14 172 ALA A O 1
ATOM 1289 O O B ALA A 1 175 ? 52.989 60.054 33.700 0.54 47.73 172 ALA A O 1
ATOM 1292 N N . GLN A 1 176 ? 51.601 60.711 32.043 1.00 41.52 173 GLN A N 1
ATOM 1293 C CA . GLN A 1 176 ? 50.555 61.307 32.861 1.00 34.11 173 GLN A CA 1
ATOM 1294 C C . GLN A 1 176 ? 49.981 60.311 33.868 1.00 32.44 173 GLN A C 1
ATOM 1295 O O . GLN A 1 176 ? 49.880 59.123 33.583 1.00 31.34 173 GLN A O 1
ATOM 1301 N N . THR A 1 177 ? 49.608 60.789 35.047 1.00 29.46 174 THR A N 1
ATOM 1302 C CA . THR A 1 177 ? 48.845 59.955 35.963 1.00 29.88 174 THR A CA 1
ATOM 1303 C C . THR A 1 177 ? 47.355 60.200 35.749 1.00 32.30 174 THR A C 1
ATOM 1304 O O . THR A 1 177 ? 46.944 61.293 35.361 1.00 35.45 174 THR A O 1
ATOM 1308 N N . TYR A 1 178 ? 46.552 59.176 36.002 1.00 25.04 175 TYR A N 1
ATOM 1309 C CA . TYR A 1 178 ? 45.108 59.280 35.849 1.00 24.78 175 TYR A CA 1
ATOM 1310 C C . TYR A 1 178 ? 44.395 58.869 37.123 1.00 32.45 175 TYR A C 1
ATOM 1311 O O . TYR A 1 178 ? 44.880 58.004 37.854 1.00 22.97 175 TYR A O 1
ATOM 1320 N N . PRO A 1 179 ? 43.240 59.492 37.394 1.00 31.71 176 PRO A N 1
ATOM 1321 C CA . PRO A 1 179 ? 42.367 59.044 38.480 1.00 28.43 176 PRO A CA 1
ATOM 1322 C C . PRO A 1 179 ? 41.498 57.873 38.030 1.00 26.27 176 PRO A C 1
ATOM 1323 O O . PRO A 1 179 ? 40.364 58.072 37.593 1.00 30.25 176 PRO A O 1
ATOM 1327 N N . PHE A 1 180 ? 42.039 56.664 38.112 1.00 20.88 177 PHE A N 1
ATOM 1328 C CA . PHE A 1 180 ? 41.300 55.468 37.712 1.00 20.93 177 PHE A CA 1
ATOM 1329 C C . PHE A 1 180 ? 40.332 55.048 38.804 1.00 28.75 177 PHE A C 1
ATOM 1330 O O . PHE A 1 180 ? 40.648 55.151 39.991 1.00 28.20 177 PHE A O 1
ATOM 1338 N N . HIS A 1 181 ? 39.151 54.583 38.414 1.00 18.84 178 HIS A N 1
ATOM 1339 C CA . HIS A 1 181 ? 38.322 53.858 39.355 1.00 18.72 178 HIS A CA 1
ATOM 1340 C C . HIS 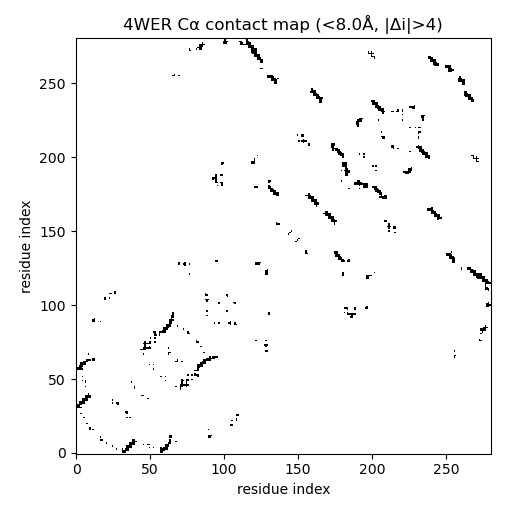A 1 181 ? 38.288 52.392 38.969 1.00 16.93 178 HIS A C 1
ATOM 1341 O O . HIS A 1 181 ? 38.032 52.042 37.812 1.00 18.77 178 HIS A O 1
ATOM 1348 N N . LEU A 1 182 ? 38.553 51.535 39.945 1.00 17.25 179 LEU A N 1
ATOM 1349 C CA . LEU A 1 182 ? 38.540 50.097 39.719 1.00 19.42 179 LEU A CA 1
ATOM 1350 C C . LEU A 1 182 ? 37.366 49.459 40.451 1.00 21.04 179 LEU A C 1
ATOM 1351 O O . LEU A 1 182 ? 37.259 49.538 41.671 1.00 22.87 179 LEU A O 1
ATOM 1356 N N . SER A 1 183 ? 36.477 48.835 39.693 1.00 16.86 180 SER A N 1
ATOM 1357 C CA . SER A 1 183 ? 35.379 48.088 40.269 1.00 22.15 180 SER A CA 1
ATOM 1358 C C . SER A 1 183 ? 35.613 46.622 39.962 1.00 20.51 180 SER A C 1
ATOM 1359 O O . SER A 1 183 ? 35.224 46.148 38.905 1.00 18.04 180 SER A O 1
ATOM 1362 N N . LEU A 1 184 ? 36.270 45.910 40.876 1.00 15.97 181 LEU A N 1
ATOM 1363 C CA . LEU A 1 184 ? 36.721 44.550 40.588 1.00 21.27 181 LEU A CA 1
ATOM 1364 C C . LEU A 1 184 ? 36.090 43.532 41.524 1.00 20.51 181 LEU A C 1
ATOM 1365 O O . LEU A 1 184 ? 36.276 43.613 42.738 1.00 22.45 181 LEU A O 1
ATOM 1370 N N . ASP A 1 185 ? 35.376 42.563 40.947 1.00 20.97 182 ASP A N 1
ATOM 1371 C CA . ASP A 1 185 ? 34.644 41.549 41.713 1.00 28.17 182 ASP A CA 1
ATOM 1372 C C . ASP A 1 185 ? 33.874 42.181 42.865 1.00 29.90 182 ASP A C 1
ATOM 1373 O O . ASP A 1 185 ? 33.948 41.707 43.996 1.00 26.45 182 ASP A O 1
ATOM 1378 N N . GLN A 1 186 ? 33.164 43.267 42.571 1.00 27.37 183 GLN A N 1
ATOM 1379 C CA . GLN A 1 186 ? 32.322 43.964 43.544 1.00 35.77 183 GLN A CA 1
ATOM 1380 C C . GLN A 1 186 ? 33.127 44.622 44.673 1.00 39.38 183 GLN A C 1
ATOM 1381 O O . GLN A 1 186 ? 32.567 44.978 45.707 1.00 48.09 183 GLN A O 1
ATOM 1387 N N . LYS A 1 187 ? 34.432 44.783 44.469 1.00 32.74 184 LYS A N 1
ATOM 1388 C CA . LYS A 1 187 ? 35.259 45.608 45.352 1.00 38.82 184 LYS A CA 1
ATOM 1389 C C . LYS A 1 187 ? 35.605 46.913 44.635 1.00 31.65 184 LYS A C 1
ATOM 1390 O O . LYS A 1 187 ? 35.991 46.898 43.467 1.00 35.61 184 LYS A O 1
ATOM 1396 N N . GLU A 1 188 ? 35.473 48.032 45.338 1.00 31.74 185 GLU A N 1
ATOM 1397 C CA . GLU A 1 188 ? 35.609 49.354 44.730 1.00 24.56 185 GLU A CA 1
ATOM 1398 C C . GLU A 1 188 ? 36.819 50.122 45.245 1.00 28.20 185 GLU A C 1
ATOM 1399 O O . GLU A 1 188 ? 36.998 50.254 46.453 1.00 28.52 185 GLU A O 1
ATOM 1405 N N . GLN A 1 189 ? 37.645 50.644 44.342 1.00 22.95 186 GLN A N 1
ATOM 1406 C CA . GLN A 1 189 ? 38.711 51.546 44.772 1.00 26.90 186 GLN A CA 1
ATOM 1407 C C . GLN A 1 189 ? 39.154 52.536 43.704 1.00 25.66 186 GLN A C 1
ATOM 1408 O O . GLN A 1 189 ? 39.222 52.223 42.515 1.00 25.51 186 GLN A O 1
ATOM 1414 N N . THR A 1 190 ? 39.461 53.743 44.153 1.00 22.00 187 THR A N 1
ATOM 1415 C CA . THR A 1 190 ? 40.011 54.765 43.285 1.00 27.91 187 THR A CA 1
ATOM 1416 C C . THR A 1 190 ? 41.512 54.857 43.513 1.00 27.21 187 THR A C 1
ATOM 1417 O O . THR A 1 190 ? 41.981 54.887 44.651 1.00 29.23 187 THR A O 1
ATOM 1421 N N . ILE A 1 191 ? 42.263 54.883 42.421 1.00 23.25 188 ILE A N 1
ATOM 1422 C CA . ILE A 1 191 ? 43.716 54.973 42.483 1.00 22.27 188 ILE A CA 1
ATOM 1423 C C . ILE A 1 191 ? 44.187 56.117 41.609 1.00 25.15 188 ILE A C 1
ATOM 1424 O O . ILE A 1 191 ? 43.443 56.601 40.762 1.00 27.51 188 ILE A O 1
ATOM 1429 N N . GLU A 1 192 ? 45.427 56.544 41.805 1.00 23.48 189 GLU A N 1
ATOM 1430 C CA . GLU A 1 192 ? 46.042 57.480 40.882 1.00 27.83 189 GLU A CA 1
ATOM 1431 C C . GLU A 1 192 ? 47.313 56.842 40.335 1.00 33.32 189 GLU A C 1
ATOM 1432 O O . GLU A 1 192 ? 48.238 56.533 41.084 1.00 36.05 189 GLU A O 1
ATOM 1438 N N . SER A 1 193 ? 47.349 56.622 39.028 1.00 25.23 190 SER A N 1
ATOM 1439 C CA . SER A 1 193 ? 48.448 55.869 38.447 1.00 23.78 190 SER A CA 1
ATOM 1440 C C . SER A 1 193 ? 48.689 56.242 36.994 1.00 21.95 190 SER A C 1
ATOM 1441 O O . SER A 1 193 ? 47.779 56.697 36.302 1.00 22.68 190 SER A O 1
ATOM 1444 N N . SER A 1 194 ? 49.919 56.033 36.534 1.00 22.50 191 SER A N 1
ATOM 1445 C CA . SER A 1 194 ? 50.265 56.286 35.140 1.00 27.67 191 SER A CA 1
ATOM 1446 C C . SER A 1 194 ? 50.167 55.013 34.300 1.00 24.43 191 SER A C 1
ATOM 1447 O O . SER A 1 194 ? 50.140 55.072 33.070 1.00 21.76 191 SER A O 1
ATOM 1450 N N . THR A 1 195 ? 50.109 53.862 34.968 1.00 20.09 192 THR A N 1
ATOM 1451 C CA . THR A 1 195 ? 50.283 52.589 34.283 1.00 19.03 192 THR A CA 1
ATOM 1452 C C . THR A 1 195 ? 49.434 51.479 34.886 1.00 17.32 192 THR A C 1
ATOM 1453 O O . THR A 1 195 ? 49.578 51.147 36.062 1.00 24.86 192 THR A O 1
ATOM 1457 N N . VAL A 1 196 ? 48.552 50.911 34.074 1.00 16.24 193 VAL A N 1
ATOM 1458 C CA . VAL A 1 196 ? 47.763 49.759 34.477 1.00 19.45 193 VAL A CA 1
ATOM 1459 C C . VAL A 1 196 ? 47.913 48.649 33.441 1.00 20.68 193 VAL A C 1
ATOM 1460 O O . VAL A 1 196 ? 47.792 48.897 32.240 1.00 19.52 193 VAL A O 1
ATOM 1464 N N . LEU A 1 197 ? 48.191 47.436 33.913 1.00 15.78 194 LEU A N 1
ATOM 1465 C CA . LEU A 1 197 ? 48.314 46.263 33.044 1.00 16.63 194 LEU A CA 1
ATOM 1466 C C . LEU A 1 197 ? 47.385 45.157 33.517 1.00 12.67 194 LEU A C 1
ATOM 1467 O O . LEU A 1 197 ? 47.309 44.873 34.710 1.00 16.06 194 LEU A O 1
ATOM 1472 N N . VAL A 1 198 ? 46.671 44.542 32.580 1.00 14.64 195 VAL A N 1
ATOM 1473 C CA . VAL A 1 198 ? 45.823 43.404 32.904 1.00 17.85 195 VAL A CA 1
ATOM 1474 C C . VAL A 1 198 ? 46.229 42.241 32.012 1.00 17.32 195 VAL A C 1
ATOM 1475 O O . VAL A 1 198 ? 46.113 42.329 30.797 1.00 15.18 195 VAL A O 1
ATOM 1479 N N . GLY A 1 199 ? 46.725 41.165 32.618 1.00 20.79 196 GLY A N 1
ATOM 1480 C CA . GLY A 1 199 ? 47.243 40.044 31.857 1.00 19.87 196 GLY A CA 1
ATOM 1481 C C . GLY A 1 199 ? 46.537 38.735 32.130 1.00 16.00 196 GLY A C 1
ATOM 1482 O O . GLY A 1 199 ? 45.836 38.585 33.132 1.00 14.90 196 GLY A O 1
ATOM 1483 N N . LEU A 1 200 ? 46.750 37.781 31.230 1.00 19.03 197 LEU A N 1
ATOM 1484 C CA . LEU A 1 200 ? 46.108 36.475 31.280 1.00 18.51 197 LEU A CA 1
ATOM 1485 C C . LEU A 1 200 ? 47.091 35.378 31.635 1.00 21.76 197 LEU A C 1
ATOM 1486 O O . LEU A 1 200 ? 46.712 34.347 32.197 1.00 19.61 197 LEU A O 1
ATOM 1491 N N . THR A 1 201 ? 48.352 35.595 31.268 1.00 17.87 198 THR A N 1
ATOM 1492 C CA . THR A 1 201 ? 49.384 34.571 31.388 1.00 19.61 198 THR A CA 1
ATOM 1493 C C . THR A 1 201 ? 50.627 35.142 32.046 1.00 19.32 198 THR A C 1
ATOM 1494 O O . THR A 1 201 ? 50.693 36.333 32.351 1.00 26.33 198 THR A O 1
ATOM 1498 N N . ASN A 1 202 ? 51.621 34.288 32.243 1.00 21.35 199 ASN A N 1
ATOM 1499 C CA . ASN A 1 202 ? 52.851 34.674 32.919 1.00 22.64 199 ASN A CA 1
ATOM 1500 C C . ASN A 1 202 ? 53.741 35.574 32.075 1.00 26.25 199 ASN A C 1
ATOM 1501 O O . ASN A 1 202 ? 54.620 36.259 32.594 1.00 32.81 199 ASN A O 1
ATOM 1506 N N . SER A 1 203 ? 53.515 35.561 30.768 1.00 23.14 200 SER A N 1
ATOM 1507 C C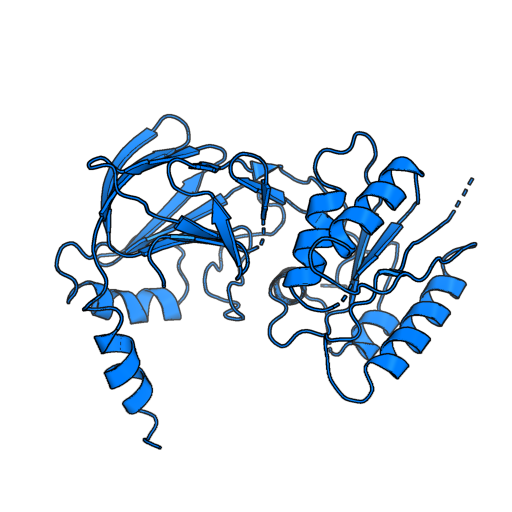A . SER A 1 203 ? 54.415 36.231 29.840 1.00 24.31 200 SER A CA 1
ATOM 1508 C C . SER A 1 203 ? 53.730 37.416 29.168 1.00 37.34 200 SER A C 1
ATOM 1509 O O . SER A 1 203 ? 52.616 37.297 28.655 1.00 29.59 200 SER A O 1
ATOM 1512 N N . ILE A 1 204 ? 54.397 38.563 29.188 1.00 33.99 201 ILE A N 1
ATOM 1513 C CA . ILE A 1 204 ? 53.884 39.761 28.535 1.00 33.44 201 ILE A CA 1
ATOM 1514 C C . ILE A 1 204 ? 55.002 40.490 27.808 1.00 37.14 201 ILE A C 1
ATOM 1515 O O . ILE A 1 204 ? 56.002 40.867 28.418 1.00 33.83 201 ILE A O 1
ATOM 1520 N N . GLY A 1 205 ? 54.833 40.681 26.503 1.00 41.49 202 GLY A N 1
ATOM 1521 C CA . GLY A 1 205 ? 55.814 41.387 25.705 1.00 34.55 202 GLY A CA 1
ATOM 1522 C C . GLY A 1 205 ? 57.138 40.655 25.614 1.00 42.88 202 GLY A C 1
ATOM 1523 O O . GLY A 1 205 ? 58.171 41.256 25.324 1.00 49.04 202 GLY A O 1
ATOM 1524 N N . GLY A 1 206 ? 57.112 39.352 25.865 1.00 42.78 203 GLY A N 1
ATOM 1525 C CA . GLY A 1 206 ? 58.315 38.548 25.778 1.00 42.77 203 GLY A CA 1
ATOM 1526 C C . GLY A 1 206 ? 59.026 38.419 27.107 1.00 47.05 203 GLY A C 1
ATOM 1527 O O . GLY A 1 206 ? 60.046 37.741 27.212 1.00 55.35 203 GLY A O 1
ATOM 1528 N N . PHE A 1 207 ? 58.492 39.074 28.131 1.00 41.64 204 PHE A N 1
ATOM 1529 C CA . PHE A 1 207 ? 59.067 38.951 29.462 1.00 41.75 204 PHE A CA 1
ATOM 1530 C C . PHE A 1 207 ? 58.334 37.841 30.199 1.00 33.06 204 PHE A C 1
ATOM 1531 O O . PHE A 1 207 ? 57.248 38.051 30.733 1.00 32.10 204 PHE A O 1
ATOM 1539 N N . GLU A 1 208 ? 58.941 36.657 30.223 1.00 39.28 205 GLU A N 1
ATOM 1540 C CA . GLU A 1 208 ? 58.258 35.444 30.666 1.00 43.59 205 GLU A CA 1
ATOM 1541 C C . GLU A 1 208 ? 58.001 35.372 32.165 1.00 41.69 205 GLU A C 1
ATOM 1542 O O . GLU A 1 208 ? 57.173 34.584 32.617 1.00 44.06 205 GLU A O 1
ATOM 1548 N N . THR A 1 209 ? 58.717 36.173 32.943 1.00 39.67 206 THR A N 1
ATOM 1549 C CA . THR A 1 209 ? 58.580 36.082 34.389 1.00 44.60 206 THR A CA 1
ATOM 1550 C C . THR A 1 209 ? 57.814 37.256 34.979 1.00 32.07 206 THR A C 1
ATOM 1551 O O . THR A 1 209 ? 57.838 37.458 36.189 1.00 37.01 206 THR A O 1
ATOM 1555 N N . LEU A 1 210 ? 57.145 38.032 34.134 1.00 28.31 207 LEU A N 1
ATOM 1556 C CA . LEU A 1 210 ? 56.474 39.237 34.610 1.00 25.31 207 LEU A CA 1
ATOM 1557 C C . LEU A 1 210 ? 55.379 38.896 35.618 1.00 31.02 207 LEU A C 1
ATOM 1558 O O . LEU A 1 210 ? 55.305 39.495 36.691 1.00 31.58 207 LEU A O 1
ATOM 1563 N N . LEU A 1 211 ? 54.543 37.920 35.272 1.00 29.21 208 LEU A N 1
ATOM 1564 C CA . LEU A 1 211 ? 53.472 37.461 36.153 1.00 24.55 208 LEU A CA 1
ATOM 1565 C C . LEU A 1 211 ? 53.639 35.980 36.481 1.00 28.00 208 LEU A C 1
ATOM 1566 O O . LEU A 1 211 ? 52.873 35.147 35.995 1.00 24.38 208 LEU A O 1
ATOM 1571 N N . PRO A 1 212 ? 54.628 35.649 37.325 1.00 25.44 209 PRO A N 1
ATOM 1572 C CA . PRO A 1 212 ? 55.029 34.254 37.548 1.00 27.67 209 PRO A CA 1
ATOM 1573 C C . PRO A 1 212 ? 53.920 33.346 38.085 1.00 32.78 209 PRO A C 1
ATOM 1574 O O . PRO A 1 212 ? 53.976 32.134 37.876 1.00 35.67 209 PRO A O 1
ATOM 1578 N N . GLU A 1 213 ? 52.931 33.918 38.762 1.00 27.39 210 GLU A N 1
ATOM 1579 C CA . GLU A 1 213 ? 51.869 33.117 39.359 1.00 36.53 210 GLU A CA 1
ATOM 1580 C C . GLU A 1 213 ? 50.684 32.916 38.413 1.00 33.26 210 GLU A C 1
ATOM 1581 O O . GLU A 1 213 ? 49.806 32.097 38.681 1.00 29.08 210 GLU A O 1
ATOM 1587 N N . ALA A 1 214 ? 50.654 33.656 37.310 1.00 27.78 211 ALA A N 1
ATOM 1588 C CA . ALA A 1 214 ? 49.546 33.525 36.369 1.00 22.96 211 ALA A CA 1
ATOM 1589 C C . ALA A 1 214 ? 49.669 32.232 35.566 1.00 28.41 211 ALA A C 1
ATOM 1590 O O . ALA A 1 214 ? 50.749 31.888 35.087 1.00 23.19 211 ALA A O 1
ATOM 1592 N N . GLN A 1 215 ? 48.557 31.517 35.438 1.00 24.29 212 GLN A N 1
ATOM 1593 C CA . GLN A 1 215 ? 48.496 30.312 34.619 1.00 22.56 212 GLN A CA 1
ATOM 1594 C C . GLN A 1 215 ? 47.427 30.466 33.545 1.00 24.72 212 GLN A C 1
ATOM 1595 O O . GLN A 1 215 ? 46.409 31.122 33.769 1.00 19.40 212 GLN A O 1
ATOM 1601 N N . VAL A 1 216 ? 47.651 29.842 32.389 1.00 24.58 213 VAL A N 1
ATOM 1602 C CA . VAL A 1 216 ? 46.770 30.029 31.234 1.00 25.13 213 VAL A CA 1
ATOM 1603 C C . VAL A 1 216 ? 45.347 29.547 31.493 1.00 25.50 213 VAL A C 1
ATOM 1604 O O . VAL A 1 216 ? 44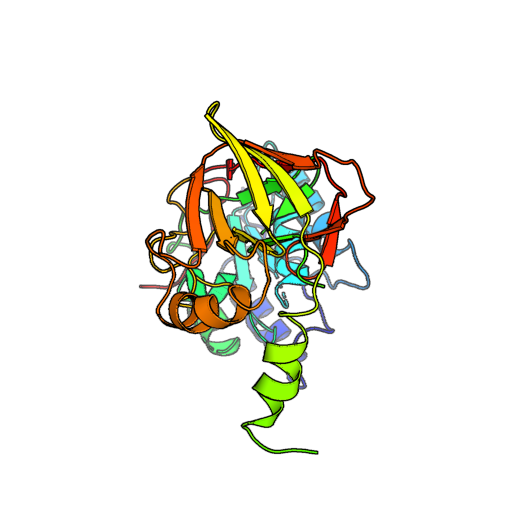.413 29.928 30.786 1.00 27.09 213 VAL A O 1
ATOM 1608 N N . ASP A 1 217 ? 45.183 28.718 32.515 1.00 21.64 214 ASP A N 1
ATOM 1609 C CA . ASP A 1 217 ? 43.871 28.191 32.845 1.00 21.60 214 ASP A CA 1
ATOM 1610 C C . ASP A 1 217 ? 43.517 28.369 34.318 1.00 21.37 214 ASP A C 1
ATOM 1611 O O . ASP A 1 217 ? 42.741 27.588 34.863 1.00 22.35 214 ASP A O 1
ATOM 1616 N N . ASP A 1 218 ? 44.076 29.391 34.967 1.00 22.82 215 ASP A N 1
ATOM 1617 C CA . ASP A 1 218 ? 43.761 29.612 36.379 1.00 20.44 215 ASP A CA 1
ATOM 1618 C C . ASP A 1 218 ? 42.437 30.361 36.548 1.00 25.16 215 ASP A C 1
ATOM 1619 O O . ASP A 1 218 ? 41.954 30.534 37.665 1.00 19.12 215 ASP A O 1
ATOM 1624 N N . GLY A 1 219 ? 41.851 30.796 35.438 1.00 17.66 216 GLY A N 1
ATOM 1625 C CA . GLY A 1 219 ? 40.536 31.417 35.474 1.00 24.15 216 GLY A CA 1
ATOM 1626 C C . GLY A 1 219 ? 40.530 32.830 36.026 1.00 17.70 216 GLY A C 1
ATOM 1627 O O . GLY A 1 219 ? 39.495 33.335 36.459 1.00 17.03 216 GLY A O 1
ATOM 1628 N N . LYS A 1 220 ? 41.683 33.487 36.004 1.00 15.25 217 LYS A N 1
ATOM 1629 C CA . LYS A 1 220 ? 41.768 34.837 36.546 1.00 15.68 217 LYS A CA 1
ATOM 1630 C C . LYS A 1 220 ? 42.404 35.822 35.574 1.00 15.49 217 LYS A C 1
ATOM 1631 O O . LYS A 1 220 ? 43.210 35.443 34.733 1.00 16.04 217 LYS A O 1
ATOM 1637 N N . LEU A 1 221 ? 42.010 37.086 35.697 1.00 12.02 218 LEU A N 1
ATOM 1638 C CA . LEU A 1 221 ? 42.734 38.189 35.100 1.00 11.46 218 LEU A CA 1
ATOM 1639 C C . LEU A 1 221 ? 43.696 38.713 36.155 1.00 19.13 218 LEU A C 1
ATOM 1640 O O . LEU A 1 221 ? 43.366 38.736 37.339 1.00 15.66 218 LEU A O 1
ATOM 1645 N N . HIS A 1 222 ? 44.890 39.112 35.732 1.00 12.07 219 HIS A N 1
ATOM 1646 C CA . HIS A 1 222 ? 45.906 39.552 36.670 1.00 15.49 219 HIS A CA 1
ATOM 1647 C C . HIS A 1 222 ? 46.206 41.017 36.436 1.00 19.52 219 HIS A C 1
ATOM 1648 O O . HIS A 1 222 ? 46.617 41.402 35.348 1.00 18.90 219 HIS A O 1
ATOM 1655 N N . LEU A 1 223 ? 45.986 41.833 37.459 1.00 15.80 220 LEU A N 1
ATOM 1656 C CA . LEU A 1 223 ? 46.147 43.272 37.311 1.00 17.33 220 LEU A CA 1
ATOM 1657 C C . LEU A 1 223 ? 47.349 43.771 38.091 1.00 16.12 220 LEU A C 1
ATOM 1658 O O . LEU A 1 223 ? 47.552 43.399 39.251 1.00 15.22 220 LEU A O 1
ATOM 1663 N N . VAL A 1 224 ? 48.137 44.621 37.441 1.00 13.76 221 VAL A N 1
ATOM 1664 C CA . VAL A 1 224 ? 49.226 45.331 38.088 1.00 15.00 221 VAL A CA 1
ATOM 1665 C C . VAL A 1 224 ? 49.081 46.824 37.811 1.00 17.99 221 VAL A C 1
ATOM 1666 O O . VAL A 1 224 ? 48.836 47.226 36.673 1.00 16.72 221 VAL A O 1
ATOM 1670 N N . TYR A 1 225 ? 49.212 47.654 38.836 1.00 15.91 222 TYR A N 1
ATOM 1671 C CA . TYR A 1 225 ? 49.320 49.085 38.570 1.00 22.76 222 TYR A CA 1
ATOM 1672 C C . TYR A 1 225 ? 50.422 49.702 39.414 1.00 23.04 222 TYR A C 1
ATOM 1673 O O . TYR A 1 225 ? 50.735 49.224 40.503 1.00 18.95 222 TYR A O 1
ATOM 1682 N N . LEU A 1 226 ? 51.018 50.764 38.887 1.00 21.84 223 LEU A N 1
ATOM 1683 C CA . LEU A 1 226 ? 52.103 51.452 39.567 1.00 21.10 223 LEU A CA 1
ATOM 1684 C C . LEU A 1 226 ? 51.529 52.458 40.545 1.00 25.91 223 LEU A C 1
ATOM 1685 O O . LEU A 1 226 ? 50.559 53.152 40.231 1.00 24.46 223 LEU A O 1
ATOM 1690 N N . LYS A 1 227 ? 52.124 52.537 41.730 1.00 23.36 224 LYS A N 1
ATOM 1691 C CA . LYS A 1 227 ? 51.633 53.443 42.758 1.00 30.40 224 LYS A CA 1
ATOM 1692 C C . LYS A 1 227 ? 52.306 54.799 42.637 1.00 36.09 224 LYS A C 1
ATOM 1693 O O . LYS A 1 227 ? 52.559 55.468 43.636 1.00 49.31 224 LYS A O 1
ATOM 1699 N N A ASP A 1 228 ? 52.587 55.220 41.410 0.41 38.51 225 ASP A N 1
ATOM 1700 N N B ASP A 1 228 ? 52.592 55.189 41.401 0.59 38.11 225 ASP A N 1
ATOM 1701 C CA A ASP A 1 228 ? 53.190 56.527 41.205 0.41 46.37 225 ASP A CA 1
ATOM 1702 C CA B ASP A 1 228 ? 53.366 56.387 41.138 0.59 45.24 225 ASP A CA 1
ATOM 1703 C C A ASP A 1 228 ? 52.116 57.618 41.154 0.41 53.09 225 ASP A C 1
ATOM 1704 C C B ASP A 1 228 ? 52.493 57.628 41.016 0.59 52.02 225 ASP A C 1
ATOM 1705 O O A ASP A 1 228 ? 51.394 57.772 40.169 0.41 57.53 225 ASP A O 1
ATOM 1706 O O B ASP A 1 228 ? 51.399 57.592 40.455 0.59 58.43 225 ASP A O 1
ATOM 1715 N N A GLN A 1 229 ? 51.988 58.351 42.252 0.41 52.78 226 GLN A N 1
ATOM 1716 N N B GLN A 1 229 ? 52.983 58.723 41.578 0.59 55.76 226 GLN A N 1
ATOM 1717 C CA A GLN A 1 229 ? 51.143 59.535 42.273 0.41 53.56 226 GLN A CA 1
ATOM 1718 C CA B GLN A 1 229 ? 52.410 60.033 41.334 0.59 55.76 226 GLN A CA 1
ATOM 1719 C C A GLN A 1 229 ? 52.031 60.734 41.981 0.41 55.04 226 GLN A C 1
ATOM 1720 C C B GLN A 1 229 ? 53.508 60.867 40.699 0.59 58.56 226 GLN A C 1
ATOM 1721 O O A GLN A 1 229 ? 51.559 61.790 41.562 0.41 52.32 226 GLN A O 1
ATOM 1722 O O B GLN A 1 229 ? 53.274 61.628 39.760 0.59 61.31 226 GLN A O 1
ATOM 1725 N N A SER A 1 230 ? 53.330 60.547 42.201 0.41 57.89 227 SER A N 1
ATOM 1726 N N B SER A 1 230 ? 54.719 60.688 41.216 0.59 57.25 227 SER A N 1
ATOM 1727 C CA A SER A 1 230 ? 54.330 61.564 41.907 0.41 56.49 227 SER A CA 1
ATOM 1728 C CA B SER A 1 230 ? 55.897 61.356 40.689 0.59 60.84 227 SER A CA 1
ATOM 1729 C C A SER A 1 230 ? 54.981 61.310 40.546 0.41 60.38 227 SER A C 1
ATOM 1730 C C B SER A 1 230 ? 56.604 60.475 39.668 0.59 66.17 227 SER A C 1
ATOM 1731 O O A SER A 1 230 ? 54.912 62.163 39.658 0.41 65.58 227 SER A O 1
ATOM 1732 O O B SER A 1 230 ? 56.232 59.316 39.463 0.59 58.52 227 SER A O 1
ATOM 1737 N N A LEU A 1 231 ? 55.612 60.134 40.441 0.41 59.47 228 LEU A N 1
ATOM 1738 N N B LEU A 1 231 ? 57.622 61.035 39.024 0.59 72.30 228 LEU A N 1
ATOM 1739 C CA A LEU A 1 231 ? 56.313 59.572 39.267 0.41 63.07 228 LEU A CA 1
ATOM 1740 C CA B LEU A 1 231 ? 58.493 60.251 38.168 0.59 74.90 228 LEU A CA 1
ATOM 1741 C C A LEU A 1 231 ? 57.839 59.710 39.355 0.41 71.15 228 LEU A C 1
ATOM 1742 C C B LEU A 1 231 ? 59.368 59.374 39.049 0.59 72.59 228 LEU A C 1
ATOM 1743 O O A LEU A 1 231 ? 58.523 59.808 38.337 0.41 76.76 228 LEU A O 1
ATOM 1744 O O B LEU A 1 231 ? 59.876 58.344 38.609 0.59 69.03 228 LEU A O 1
ATOM 1747 N N A TRP A 1 232 ? 58.367 59.726 40.572 0.41 69.74 229 TRP A N 1
ATOM 1748 N N B TRP A 1 232 ? 59.514 59.786 40.305 0.59 67.47 229 TRP A N 1
ATOM 1749 C CA A TRP A 1 232 ? 59.750 59.331 40.802 0.41 65.87 229 TRP A CA 1
ATOM 1750 C CA B TRP A 1 232 ? 60.389 59.098 41.243 0.59 65.11 229 TRP A CA 1
ATOM 1751 C C A TRP A 1 232 ? 59.604 57.910 41.305 0.41 61.74 229 TRP A C 1
ATOM 1752 C C B TRP A 1 232 ? 59.793 57.821 41.830 0.59 61.79 229 TRP A C 1
ATOM 1753 O O A TRP A 1 232 ? 60.448 57.035 41.107 0.41 61.82 229 TRP A O 1
ATOM 1754 O O B TRP A 1 232 ? 60.541 56.905 42.165 0.59 61.80 229 TRP A O 1
ATOM 1775 N N . ASP A 1 233 ? 58.469 57.738 41.965 1.00 56.17 230 ASP A N 1
ATOM 1776 C CA . ASP A 1 233 ? 57.908 56.482 42.434 1.00 48.59 230 ASP A CA 1
ATOM 1777 C C . ASP A 1 233 ? 57.820 55.443 41.325 1.00 43.37 230 ASP A C 1
ATOM 1778 O O . ASP A 1 233 ? 57.945 54.247 41.578 1.00 42.97 230 ASP A O 1
ATOM 1783 N N . ALA A 1 234 ? 57.597 55.900 40.097 1.00 42.33 231 ALA A N 1
ATOM 1784 C CA . ALA A 1 234 ? 57.502 54.994 38.959 1.00 40.26 231 ALA A CA 1
ATOM 1785 C C . ALA A 1 234 ? 58.825 54.264 38.731 1.00 37.61 231 ALA A C 1
ATOM 1786 O O . ALA A 1 234 ? 58.840 53.058 38.487 1.00 36.33 231 ALA A O 1
ATOM 1788 N N . VAL A 1 235 ? 59.929 55.002 38.818 1.00 36.90 232 VAL A N 1
ATOM 1789 C CA . VAL A 1 235 ? 61.264 54.430 38.655 1.00 42.21 232 VAL A CA 1
ATOM 1790 C C . VAL A 1 235 ? 61.541 53.349 39.702 1.00 45.71 232 VAL A C 1
ATOM 1791 O O . VAL A 1 235 ? 62.142 52.316 39.402 1.00 42.98 232 VAL A O 1
ATOM 1795 N N . LYS A 1 236 ? 61.084 53.5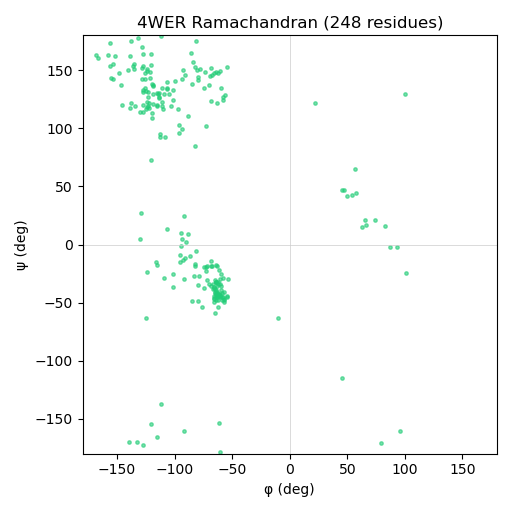84 40.927 1.00 46.29 233 LYS A N 1
ATOM 1796 C CA . LYS A 1 236 ? 61.301 52.639 42.018 1.00 48.15 233 LYS A CA 1
ATOM 1797 C C . LYS A 1 236 ? 60.530 51.328 41.832 1.00 42.24 233 LYS A C 1
ATOM 1798 O O . LYS A 1 236 ? 60.800 50.342 42.512 1.00 42.55 233 LYS A O 1
ATOM 1804 N N . ALA A 1 237 ? 59.576 51.314 40.907 1.00 37.76 234 ALA A N 1
ATOM 1805 C CA . ALA A 1 237 ? 58.786 50.111 40.662 1.00 46.09 234 ALA A CA 1
ATOM 1806 C C . ALA A 1 237 ? 59.514 49.134 39.742 1.00 49.25 234 ALA A C 1
ATOM 1807 O O . ALA A 1 237 ? 59.171 47.952 39.675 1.00 43.95 234 ALA A O 1
ATOM 1809 N N . VAL A 1 238 ? 60.527 49.635 39.043 1.00 49.81 235 VAL A N 1
ATOM 1810 C CA . VAL A 1 238 ? 61.210 48.864 38.007 1.00 51.63 235 VAL A CA 1
ATOM 1811 C C . VAL A 1 238 ? 61.892 47.581 38.509 1.00 40.87 235 VAL A C 1
ATOM 1812 O O . VAL A 1 238 ? 61.782 46.542 37.861 1.00 45.95 235 VAL A O 1
ATOM 1816 N N . PRO A 1 239 ? 62.599 47.635 39.652 1.00 40.07 236 PRO A N 1
ATOM 1817 C CA . PRO A 1 239 ? 63.120 46.342 40.113 1.00 42.51 236 PRO A CA 1
ATOM 1818 C C . PRO A 1 239 ? 62.015 45.349 40.497 1.00 49.04 236 PRO A C 1
ATOM 1819 O O . PRO A 1 239 ? 62.214 44.144 40.335 1.00 45.79 236 PRO A O 1
ATOM 1823 N N . ASP A 1 240 ? 60.877 45.842 40.984 1.00 34.29 237 ASP A N 1
ATOM 1824 C CA . ASP A 1 240 ? 59.765 44.966 41.340 1.00 41.47 237 ASP A CA 1
ATOM 1825 C C . ASP A 1 240 ? 59.283 44.192 40.116 1.00 44.02 237 ASP A C 1
ATOM 1826 O O . ASP A 1 240 ? 59.056 42.984 40.180 1.00 43.45 237 ASP A O 1
ATOM 1831 N N . LEU A 1 241 ? 59.140 44.899 39.000 1.00 42.89 238 LEU A N 1
ATOM 1832 C CA . LEU A 1 241 ? 58.686 44.288 37.758 1.00 40.10 238 LEU A CA 1
ATOM 1833 C C . LEU A 1 241 ? 59.678 43.242 37.253 1.00 41.59 238 LEU A C 1
ATOM 1834 O O . LEU A 1 241 ? 59.279 42.192 36.748 1.00 41.49 238 LEU A O 1
ATOM 1839 N N . LEU A 1 242 ? 60.969 43.531 37.398 1.00 39.92 239 LEU A N 1
ATOM 1840 C CA . LEU A 1 242 ? 62.021 42.634 36.923 1.00 42.52 239 LEU A CA 1
ATOM 1841 C C . LEU A 1 242 ? 62.082 41.321 37.687 1.00 40.53 239 LEU A C 1
ATOM 1842 O O . LEU A 1 242 ? 62.424 40.281 37.126 1.00 45.67 239 LEU A O 1
ATOM 1847 N N . LYS A 1 243 ? 61.782 41.378 38.977 1.00 40.83 240 LYS A N 1
ATOM 1848 C CA . LYS A 1 243 ? 61.817 40.188 39.813 1.00 49.52 240 LYS A CA 1
ATOM 1849 C C . LYS A 1 243 ? 60.615 39.297 39.517 1.00 46.10 240 LYS A C 1
ATOM 1850 O O . LYS A 1 243 ? 60.622 38.102 39.818 1.00 47.68 240 LYS A O 1
ATOM 1856 N N . GLY A 1 244 ? 59.587 39.890 38.915 1.00 33.36 241 GLY A N 1
ATOM 1857 C CA . GLY A 1 244 ? 58.336 39.193 38.674 1.00 29.45 241 GLY A CA 1
ATOM 1858 C C . GLY A 1 244 ? 57.306 39.564 39.720 1.00 25.90 241 GLY A C 1
ATOM 1859 O O . GLY A 1 244 ? 57.577 39.506 40.913 1.00 31.59 241 GLY A O 1
ATOM 1860 N N . VAL A 1 245 ? 56.120 39.948 39.270 1.00 21.61 242 VAL A N 1
ATOM 1861 C CA . VAL A 1 245 ? 55.098 40.455 40.173 1.00 27.88 242 VAL A CA 1
ATOM 1862 C C . VAL A 1 245 ? 54.230 39.340 40.750 1.00 33.60 242 VAL A C 1
ATOM 1863 O O . VAL A 1 245 ? 53.441 38.724 40.035 1.00 29.11 242 VAL A O 1
ATOM 1867 N N . ASP A 1 246 ? 54.379 39.090 42.047 1.00 33.56 243 ASP A N 1
ATOM 1868 C CA . ASP A 1 246 ? 53.591 38.061 42.721 1.00 38.37 243 ASP A CA 1
ATOM 1869 C C . ASP A 1 246 ? 52.950 38.598 43.997 1.00 35.88 243 ASP A C 1
ATOM 1870 O O . ASP A 1 246 ? 52.328 37.851 44.749 1.00 32.82 243 ASP A O 1
ATOM 1875 N N . GLN A 1 247 ? 53.115 39.897 44.234 1.00 25.02 244 GLN A N 1
ATOM 1876 C CA . GLN A 1 247 ? 52.599 40.533 45.440 1.00 20.51 244 GLN A CA 1
ATOM 1877 C C . GLN A 1 247 ? 52.638 42.044 45.304 1.00 24.11 244 GLN A C 1
ATOM 1878 O O . GLN A 1 247 ? 53.381 42.576 44.479 1.00 20.94 244 GLN A O 1
ATOM 1884 N N . SER A 1 248 ? 51.853 42.738 46.117 1.00 18.08 245 SER A N 1
ATOM 1885 C CA . SER A 1 248 ? 51.942 44.193 46.147 1.00 19.50 245 SER A CA 1
ATOM 1886 C C . SER A 1 248 ? 53.163 44.623 46.948 1.00 28.25 245 SER A C 1
ATOM 1887 O O . SER A 1 248 ? 53.606 43.917 47.859 1.00 30.35 245 SER A O 1
ATOM 1890 N N . THR A 1 249 ? 53.716 45.778 46.588 1.00 26.88 246 THR A N 1
ATOM 1891 C CA . THR A 1 249 ? 54.921 46.301 47.213 1.00 28.03 246 THR A CA 1
ATOM 1892 C C . THR A 1 249 ? 54.708 47.761 47.554 1.00 25.02 246 THR A C 1
ATOM 1893 O O . THR A 1 249 ? 53.595 48.268 47.452 1.00 26.53 246 THR A O 1
ATOM 1897 N N . ASP A 1 250 ? 55.784 48.441 47.933 1.00 29.58 247 ASP A N 1
ATOM 1898 C CA . ASP A 1 250 ? 55.733 49.881 48.146 1.00 35.18 247 ASP A CA 1
ATOM 1899 C C . ASP A 1 250 ? 55.513 50.642 46.837 1.00 34.33 247 ASP A C 1
ATOM 1900 O O . ASP A 1 250 ? 55.104 51.798 46.848 1.00 38.23 247 ASP A O 1
ATOM 1905 N N . ASN A 1 251 ? 55.774 49.991 45.708 1.00 25.61 248 ASN A N 1
ATOM 1906 C CA . ASN A 1 251 ? 55.778 50.699 44.434 1.00 25.48 248 ASN A CA 1
ATOM 1907 C C . ASN A 1 251 ? 54.715 50.242 43.450 1.00 22.92 248 ASN A C 1
ATOM 1908 O O . ASN A 1 251 ? 54.443 50.925 42.466 1.00 26.16 248 ASN A O 1
ATOM 1913 N N . LEU A 1 252 ? 54.114 49.085 43.702 1.00 23.23 249 LEU A N 1
ATOM 1914 C CA . LEU A 1 252 ? 53.066 48.600 42.815 1.00 22.73 249 LEU A CA 1
ATOM 1915 C C . LEU A 1 252 ? 52.065 47.712 43.539 1.00 24.20 249 LEU A C 1
ATOM 1916 O O . LEU A 1 252 ? 52.328 47.196 44.635 1.00 19.75 249 LEU A O 1
ATOM 1921 N N . VAL A 1 253 ? 50.918 47.536 42.907 1.00 18.03 250 VAL A N 1
ATOM 1922 C CA . VAL A 1 253 ? 49.848 46.724 43.459 1.00 19.06 250 VAL A CA 1
ATOM 1923 C C . VAL A 1 253 ? 49.570 45.589 42.489 1.00 20.89 250 VAL A C 1
ATOM 1924 O O . VAL A 1 253 ? 49.577 45.786 41.275 1.00 14.63 250 VAL A O 1
ATOM 1928 N N . TYR A 1 254 ? 49.361 44.399 43.040 1.00 18.12 251 TYR A N 1
ATOM 1929 C CA . TYR A 1 254 ? 49.050 43.210 42.262 1.00 18.40 251 TYR A CA 1
ATOM 1930 C C . TYR A 1 254 ? 47.718 42.634 42.732 1.00 16.97 251 TYR A C 1
ATOM 1931 O O . TYR A 1 254 ? 47.555 42.326 43.911 1.00 18.59 251 TYR A O 1
ATOM 1940 N N . LEU A 1 255 ? 46.760 42.517 41.815 1.00 17.38 252 LEU A N 1
ATOM 1941 C CA . LEU A 1 255 ? 45.440 41.976 42.144 1.00 19.64 252 LEU A CA 1
ATOM 1942 C C . LEU A 1 255 ? 44.983 40.985 41.086 1.00 17.17 252 LEU A C 1
ATOM 1943 O O . LEU A 1 255 ? 45.429 41.048 39.945 1.00 19.54 252 LEU A O 1
ATOM 1948 N N . THR A 1 256 ? 44.094 40.070 41.463 1.00 14.82 253 THR A N 1
ATOM 1949 C CA . THR A 1 256 ? 43.456 39.204 40.486 1.00 12.55 253 THR A CA 1
ATOM 1950 C C . THR A 1 256 ? 41.952 39.359 40.611 1.00 14.97 253 THR A C 1
ATOM 1951 O O . THR A 1 256 ? 41.440 39.664 41.688 1.00 19.04 253 THR A O 1
ATOM 1955 N N . PHE A 1 257 ? 41.250 39.156 39.504 1.00 12.41 254 PHE A N 1
ATOM 1956 C CA . PHE A 1 257 ? 39.802 39.294 39.490 1.00 15.80 254 PHE A CA 1
ATOM 1957 C C . PHE A 1 257 ? 39.207 38.514 38.322 1.00 12.69 254 PHE A C 1
ATOM 1958 O O . PHE A 1 257 ? 39.918 38.145 37.382 1.00 15.74 254 PHE A O 1
ATOM 1966 N N . LYS A 1 258 ? 37.903 38.261 38.378 1.00 11.02 255 LYS A N 1
ATOM 1967 C CA . LYS A 1 258 ? 37.224 37.553 37.294 1.00 10.86 255 LYS A CA 1
ATOM 1968 C C . LYS A 1 258 ? 36.458 38.515 36.404 1.00 18.30 255 LYS A C 1
ATOM 1969 O O . LYS A 1 258 ? 36.357 38.323 35.199 1.00 16.88 255 LYS A O 1
ATOM 1975 N N . GLU A 1 259 ? 35.884 39.541 37.016 1.00 13.64 256 GLU A N 1
ATOM 1976 C CA . GLU A 1 259 ? 35.085 40.488 36.266 1.00 14.76 256 GLU A CA 1
ATOM 1977 C C . GLU A 1 259 ? 35.238 41.866 36.881 1.00 16.16 256 GLU A C 1
ATOM 1978 O O . GLU A 1 259 ? 35.226 42.014 38.100 1.00 10.89 256 GLU A O 1
ATOM 1984 N N . GLY A 1 260 ? 35.386 42.877 36.042 1.00 13.79 257 GLY A N 1
ATOM 1985 C CA . GLY A 1 260 ? 35.595 44.210 36.567 1.00 19.22 257 GLY A CA 1
ATOM 1986 C C . GLY A 1 260 ? 35.477 45.304 35.538 1.00 18.18 257 GLY A C 1
ATOM 1987 O O . GLY A 1 260 ? 35.538 45.052 34.330 1.00 16.07 257 GLY A O 1
ATOM 1988 N N . THR A 1 261 ? 35.310 46.529 36.027 1.00 17.01 258 THR A N 1
ATOM 1989 C CA . THR A 1 261 ? 35.203 47.692 35.157 1.00 16.30 258 THR A CA 1
ATOM 1990 C C . THR A 1 261 ? 36.251 48.715 35.567 1.00 17.16 258 THR A C 1
ATOM 1991 O O . THR A 1 261 ? 36.417 49.005 36.756 1.00 15.21 258 THR A O 1
ATOM 1995 N N . ILE A 1 262 ? 36.979 49.232 34.584 1.00 11.71 259 ILE A N 1
ATOM 1996 C CA . ILE A 1 262 ? 37.942 50.295 34.829 1.00 14.79 259 ILE A CA 1
ATOM 1997 C C . ILE A 1 262 ? 37.474 51.570 34.138 1.00 14.06 259 ILE A C 1
ATOM 1998 O O . ILE A 1 262 ? 37.183 51.564 32.941 1.00 13.56 259 ILE A O 1
ATOM 2003 N N . SER A 1 263 ? 37.388 52.654 34.906 1.00 14.39 260 SER A N 1
ATOM 2004 C CA . SER A 1 263 ? 36.935 53.934 34.383 1.00 17.18 260 SER A CA 1
ATOM 2005 C C . SER A 1 263 ? 37.791 55.077 34.914 1.00 21.40 260 SER A C 1
ATOM 2006 O O . SER A 1 263 ? 38.656 54.871 35.765 1.00 19.04 260 SER A O 1
ATOM 2009 N N . LEU A 1 264 ? 37.529 56.281 34.419 1.00 18.29 261 LEU A N 1
ATOM 2010 C CA . LEU A 1 264 ? 38.212 57.482 34.885 1.00 19.52 261 LEU A CA 1
ATOM 2011 C C . LEU A 1 264 ? 37.275 58.325 35.733 1.00 28.14 261 LEU A C 1
ATOM 2012 O O . LEU A 1 264 ? 36.095 58.462 35.407 1.00 22.67 261 LEU A O 1
ATOM 2017 N N . GLU A 1 265 ? 37.792 58.895 36.818 1.00 31.01 262 GLU A N 1
ATOM 2018 C CA . GLU A 1 265 ? 36.966 59.728 37.687 1.00 35.50 262 GLU A CA 1
ATOM 2019 C C . GLU A 1 265 ? 36.868 61.144 37.145 1.00 42.89 262 GLU A C 1
ATOM 2020 O O . GLU A 1 265 ? 35.894 61.851 37.399 1.00 50.33 262 GLU A O 1
ATOM 2026 N N . ASN A 1 266 ? 37.891 61.556 36.406 1.00 35.29 263 ASN A N 1
ATOM 2027 C CA . ASN A 1 266 ? 37.804 62.747 35.577 1.00 50.25 263 ASN A CA 1
ATOM 2028 C C . ASN A 1 266 ? 37.876 62.301 34.131 1.00 51.89 263 ASN A C 1
ATOM 2029 O O . ASN A 1 266 ? 38.967 62.105 33.595 1.00 54.36 263 ASN A O 1
ATOM 2034 N N . GLN A 1 267 ? 36.713 62.117 33.511 1.00 51.94 264 GLN A N 1
ATOM 2035 C CA . GLN A 1 267 ? 36.654 61.481 32.202 1.00 45.20 264 GLN A CA 1
ATOM 2036 C C . GLN A 1 267 ? 37.487 62.243 31.187 1.00 45.14 264 GLN A C 1
ATOM 2037 O O . GLN A 1 267 ? 37.331 63.453 30.980 1.00 38.33 264 GLN A O 1
ATOM 2043 N N . GLU A 1 268 ? 38.399 61.492 30.589 1.00 39.38 265 GLU A N 1
ATOM 2044 C CA . GLU A 1 268 ? 39.323 61.986 29.596 1.00 44.76 265 GLU A CA 1
ATOM 2045 C C . GLU A 1 268 ? 39.341 60.927 28.512 1.00 35.96 265 GLU A C 1
ATOM 2046 O O . GLU A 1 268 ? 39.039 59.771 28.785 1.00 36.60 265 GLU A O 1
ATOM 2052 N N . GLU A 1 269 ? 39.657 61.304 27.283 1.00 41.52 266 GLU A N 1
ATOM 2053 C CA . GLU A 1 269 ? 39.767 60.299 26.240 1.00 45.45 266 GLU A CA 1
ATOM 2054 C C . GLU A 1 269 ? 41.040 59.489 26.470 1.00 44.03 266 GLU A C 1
ATOM 2055 O O . GLU A 1 269 ? 42.143 59.951 26.179 1.00 40.14 266 GLU A O 1
ATOM 2061 N N . LEU A 1 270 ? 40.886 58.291 27.024 1.00 35.33 267 LEU A N 1
ATOM 2062 C CA . LEU A 1 270 ? 42.025 57.408 27.219 1.00 30.46 267 LEU A CA 1
ATOM 2063 C C . LEU A 1 270 ? 41.786 56.072 26.539 1.00 31.08 267 LEU A C 1
ATOM 2064 O O . LEU A 1 270 ? 40.861 55.333 26.887 1.00 22.89 267 LEU A O 1
ATOM 2069 N N . THR A 1 271 ? 42.640 55.764 25.572 1.00 22.54 268 THR A N 1
ATOM 2070 C CA . THR A 1 271 ? 42.499 54.557 24.775 1.00 25.46 268 THR A CA 1
ATOM 2071 C C . THR A 1 271 ? 43.430 53.461 25.287 1.00 24.06 268 THR A C 1
ATOM 2072 O O . THR A 1 271 ? 44.559 53.735 25.683 1.00 30.08 268 THR A O 1
ATOM 2076 N N . THR A 1 272 ? 42.953 52.221 25.289 1.00 20.31 269 THR A N 1
ATOM 2077 C CA . THR A 1 272 ? 43.775 51.107 25.738 1.00 21.02 269 THR A CA 1
ATOM 2078 C C . THR A 1 272 ? 44.643 50.541 24.625 1.00 25.94 269 THR A C 1
ATOM 2079 O O . THR A 1 272 ? 44.427 50.804 23.437 1.00 24.90 269 THR A O 1
ATOM 2083 N N . ASN A 1 273 ? 45.631 49.756 25.030 1.00 22.78 270 ASN A N 1
ATOM 2084 C CA . ASN A 1 273 ? 46.427 48.988 24.095 1.00 23.20 270 ASN A CA 1
ATOM 2085 C C . ASN A 1 273 ? 46.180 47.513 24.366 1.00 25.94 270 ASN A C 1
ATOM 2086 O O . ASN A 1 273 ? 46.420 47.022 25.470 1.00 22.45 270 ASN A O 1
ATOM 2091 N N . VAL A 1 274 ? 45.670 46.807 23.365 1.00 19.23 271 VAL A N 1
ATOM 2092 C CA . VAL A 1 274 ? 45.195 45.446 23.578 1.00 19.27 271 VAL A CA 1
ATOM 2093 C C . VAL A 1 274 ? 45.979 44.484 22.702 1.00 22.98 271 VAL A C 1
ATOM 2094 O O . VAL A 1 274 ? 45.882 44.539 21.475 1.00 21.56 271 VAL A O 1
ATOM 2098 N N . ASP A 1 275 ? 46.773 43.626 23.342 1.00 23.32 272 ASP A N 1
ATOM 2099 C CA . ASP A 1 275 ? 47.670 42.707 22.642 1.00 25.56 272 ASP A CA 1
ATOM 2100 C C . ASP A 1 275 ? 48.523 43.425 21.594 1.00 29.44 272 ASP A C 1
ATOM 2101 O O . ASP A 1 275 ? 48.699 42.933 20.475 1.00 27.29 272 ASP A O 1
ATOM 2106 N N . GLY A 1 276 ? 49.029 44.601 21.951 1.00 25.68 273 GLY A N 1
ATOM 2107 C CA . GLY A 1 276 ? 49.884 45.360 21.051 1.00 21.79 273 GLY A CA 1
ATOM 2108 C C . GLY A 1 276 ? 49.178 46.290 20.075 1.00 26.95 273 GLY A C 1
ATOM 2109 O O . GLY A 1 276 ? 49.832 46.992 19.311 1.00 33.27 273 GLY A O 1
ATOM 2110 N N . ASP A 1 277 ? 47.848 46.315 20.091 1.00 28.44 274 ASP A N 1
ATOM 2111 C CA . ASP A 1 277 ? 47.107 47.188 19.177 1.00 29.98 274 ASP A CA 1
ATOM 2112 C C . ASP A 1 277 ? 46.156 48.117 19.923 1.00 27.44 274 ASP A C 1
ATOM 2113 O O . ASP A 1 277 ? 45.654 47.775 20.991 1.00 26.64 274 ASP A O 1
ATOM 2118 N N . GLU A 1 278 ? 45.921 49.297 19.357 1.00 25.57 275 GLU A N 1
ATOM 2119 C CA . GLU A 1 278 ? 44.997 50.256 19.950 1.00 34.16 275 GLU A CA 1
ATOM 2120 C C . GLU A 1 278 ? 43.608 49.637 20.104 1.00 29.56 275 GLU A C 1
ATOM 2121 O O . GLU A 1 278 ? 43.048 49.099 19.150 1.00 28.79 275 GLU A O 1
ATOM 2127 N N . GLY A 1 279 ? 43.068 49.699 21.316 1.00 26.15 276 GLY A N 1
ATOM 2128 C CA . GLY A 1 279 ? 41.807 49.048 21.622 1.00 26.10 276 GLY A CA 1
ATOM 2129 C C . GLY A 1 279 ? 40.734 50.007 22.100 1.00 26.29 276 GLY A C 1
ATOM 2130 O O . GLY A 1 279 ? 40.770 51.194 21.790 1.00 26.27 276 GLY A O 1
ATOM 2131 N N . ALA A 1 280 ? 39.783 49.482 22.865 1.00 23.72 277 ALA A N 1
ATOM 2132 C CA . ALA A 1 280 ? 38.644 50.259 23.354 1.00 28.10 277 ALA A CA 1
ATOM 2133 C C . ALA A 1 280 ? 39.070 51.415 24.254 1.00 25.54 277 ALA A C 1
ATOM 2134 O O . ALA A 1 280 ? 40.072 51.329 24.959 1.00 19.58 277 ALA A O 1
ATOM 2136 N N . ALA A 1 281 ? 38.314 52.506 24.215 1.00 23.04 278 ALA A N 1
ATOM 2137 C CA . ALA A 1 281 ? 38.544 53.616 25.130 1.00 27.70 278 ALA A CA 1
ATOM 2138 C C . ALA A 1 281 ? 37.833 53.340 26.457 1.00 25.86 278 ALA A C 1
ATOM 2139 O O . ALA A 1 281 ? 36.886 52.548 26.509 1.00 18.58 278 ALA A O 1
ATOM 2141 N N . LEU A 1 282 ? 38.301 53.967 27.531 1.00 17.48 279 LEU A N 1
ATOM 2142 C CA . LEU A 1 282 ? 37.636 53.832 28.821 1.00 19.04 279 LEU A CA 1
ATOM 2143 C C . LEU A 1 282 ? 36.267 54.513 28.742 1.00 18.25 279 LEU A C 1
ATOM 2144 O O . LEU A 1 282 ? 36.122 55.535 28.068 1.00 19.91 279 LEU A O 1
ATOM 2149 N N . PRO A 1 283 ? 35.263 53.964 29.447 1.00 17.81 280 PRO A N 1
ATOM 2150 C CA . PRO A 1 283 ? 35.398 52.846 30.389 1.00 16.18 280 PRO A CA 1
ATOM 2151 C C . PRO A 1 283 ? 35.398 51.483 29.711 1.00 22.96 280 PRO A C 1
ATOM 2152 O O . PRO A 1 283 ? 34.822 51.316 28.635 1.00 17.30 280 PRO A O 1
ATOM 2156 N N . ILE A 1 284 ? 36.049 50.519 30.346 1.00 14.18 281 ILE A N 1
ATOM 2157 C CA . ILE A 1 284 ? 36.096 49.160 29.828 1.00 13.76 281 ILE A CA 1
ATOM 2158 C C . ILE A 1 284 ? 35.627 48.175 30.886 1.00 15.77 281 ILE A C 1
ATOM 2159 O O . ILE A 1 284 ? 35.888 48.353 32.074 1.00 17.73 281 ILE A O 1
ATOM 2164 N N . THR A 1 285 ? 34.906 47.151 30.451 1.00 12.80 282 THR A N 1
ATOM 2165 C CA . THR A 1 285 ? 34.522 46.068 31.338 1.00 13.49 282 THR A CA 1
ATOM 2166 C C . THR A 1 285 ? 35.281 44.826 30.903 1.00 17.79 282 THR A C 1
ATOM 2167 O O . THR A 1 285 ? 35.208 44.425 29.745 1.00 16.12 282 THR A O 1
ATOM 2171 N N . LEU A 1 286 ? 36.046 44.257 31.829 1.00 12.10 283 LEU A N 1
ATOM 2172 C CA . LEU A 1 286 ? 36.907 43.112 31.549 1.00 14.10 283 LEU A CA 1
ATOM 2173 C C . LEU A 1 286 ? 36.350 41.866 32.218 1.00 21.09 283 LEU A C 1
ATOM 2174 O O . LEU A 1 286 ? 35.926 41.916 33.371 1.00 19.32 283 LEU A O 1
ATOM 2179 N N A LYS A 1 287 ? 36.363 40.758 31.488 0.65 15.38 284 LYS A N 1
ATOM 2180 N N B LYS A 1 287 ? 36.326 40.743 31.509 0.35 16.08 284 LYS A N 1
ATOM 2181 C CA A LYS A 1 287 ? 35.856 39.496 32.005 0.65 15.15 284 LYS A CA 1
ATOM 2182 C CA B LYS A 1 287 ? 35.868 39.507 32.140 0.35 14.48 284 LYS A CA 1
ATOM 2183 C C A LYS A 1 287 ? 36.785 38.363 31.594 0.65 17.88 284 LYS A C 1
ATOM 2184 C C B LYS A 1 287 ? 36.521 38.261 31.558 0.35 16.20 284 LYS A C 1
ATOM 2185 O O A LYS A 1 287 ? 37.400 38.403 30.525 0.65 13.87 284 LYS A O 1
ATOM 2186 O O B LYS A 1 287 ? 36.668 38.113 30.345 0.35 14.30 284 LYS A O 1
ATOM 2197 N N . ILE A 1 288 ? 36.908 37.366 32.458 1.00 13.93 285 ILE A N 1
ATOM 2198 C CA . ILE A 1 288 ? 37.610 36.153 32.099 1.00 18.11 285 ILE A CA 1
ATOM 2199 C C . ILE A 1 288 ? 36.614 35.181 31.476 1.00 16.11 285 ILE A C 1
ATOM 2200 O O . ILE A 1 288 ? 35.477 35.084 31.923 1.00 16.93 285 ILE A O 1
ATOM 2205 N N . LEU A 1 289 ? 37.029 34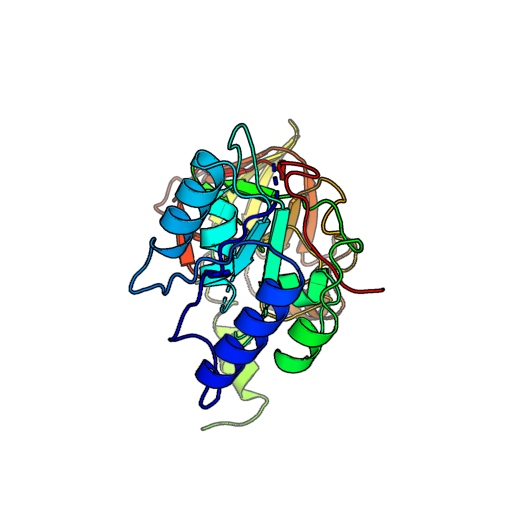.500 30.414 1.00 14.62 286 LEU A N 1
ATOM 2206 C CA . LEU A 1 289 ? 36.274 33.364 29.892 1.00 11.65 286 LEU A CA 1
ATOM 2207 C C . LEU A 1 289 ? 37.079 32.128 30.229 1.00 17.19 286 LEU A C 1
ATOM 2208 O O . LEU A 1 289 ? 37.970 31.755 29.481 1.00 16.86 286 LEU A O 1
ATOM 2213 N N . PRO A 1 290 ? 36.785 31.501 31.376 1.00 20.04 287 PRO A N 1
ATOM 2214 C CA . PRO A 1 290 ? 37.680 30.459 31.885 1.00 19.54 287 PRO A CA 1
ATOM 2215 C C . PRO A 1 290 ? 37.657 29.193 31.038 1.00 20.14 287 PRO A C 1
ATOM 2216 O O . PRO A 1 290 ? 36.577 28.761 30.628 1.00 20.00 287 PRO A O 1
ATOM 2220 N N . LYS A 1 291 ? 38.836 28.627 30.780 1.00 15.90 288 LYS A N 1
ATOM 2221 C CA . LYS A 1 291 ? 38.958 27.362 30.058 1.00 21.69 288 LYS A CA 1
ATOM 2222 C C . LYS A 1 291 ? 38.096 27.385 28.805 1.00 21.11 288 LYS A C 1
ATOM 2223 O O . LYS A 1 291 ? 37.344 26.447 28.534 1.00 19.27 288 LYS A O 1
ATOM 2229 N N . HIS A 1 292 ? 38.205 28.481 28.061 1.00 16.59 289 HIS A N 1
ATOM 2230 C CA . HIS A 1 292 ? 37.300 28.769 26.954 1.00 18.30 289 HIS A CA 1
ATOM 2231 C C . HIS A 1 292 ? 37.641 27.997 25.680 1.00 18.81 289 HIS A C 1
ATOM 2232 O O . HIS A 1 292 ? 36.755 27.626 24.911 1.00 17.24 289 HIS A O 1
ATOM 2239 N N . LEU A 1 293 ? 38.930 27.783 25.442 1.00 14.21 290 LEU A N 1
ATOM 2240 C CA . LEU A 1 293 ? 39.374 27.053 24.257 1.00 15.74 290 LEU A CA 1
ATOM 2241 C C . LEU A 1 293 ? 40.174 25.818 24.627 1.00 19.94 290 LEU A C 1
ATOM 2242 O O . LEU A 1 293 ? 40.771 25.754 25.700 1.00 19.88 290 LEU A O 1
ATOM 2247 N N . THR A 1 294 ? 40.181 24.838 23.734 1.00 19.42 291 THR A N 1
ATOM 2248 C CA . THR A 1 294 ? 41.106 23.726 23.845 1.00 25.78 291 THR A CA 1
ATOM 2249 C C . THR A 1 294 ? 42.265 24.017 22.897 1.00 18.38 291 THR A C 1
ATOM 2250 O O . THR A 1 294 ? 42.072 24.189 21.696 1.00 18.84 291 THR A O 1
ATOM 2254 N N A VAL A 1 295 ? 43.467 24.104 23.453 0.52 18.37 292 VAL A N 1
ATOM 2255 N N B VAL A 1 295 ? 43.472 24.074 23.443 0.48 18.41 292 VAL A N 1
ATOM 2256 C CA A VAL A 1 295 ? 44.637 24.444 22.660 0.52 18.89 292 VAL A CA 1
ATOM 2257 C CA B VAL A 1 295 ? 44.630 24.439 22.645 0.48 18.90 292 VAL A CA 1
ATOM 2258 C C A VAL A 1 295 ? 45.641 23.295 22.674 0.52 20.59 292 VAL A C 1
ATOM 2259 C C B VAL A 1 295 ? 45.698 23.353 22.692 0.48 21.78 292 VAL A C 1
ATOM 2260 O O A VAL A 1 295 ? 45.812 22.618 23.687 0.52 23.42 292 VAL A O 1
ATOM 2261 O O B VAL A 1 295 ? 45.975 22.784 23.749 0.48 25.38 292 VAL A O 1
ATOM 2268 N N . TYR A 1 296 ? 46.280 23.061 21.535 1.00 21.88 293 TYR A N 1
ATOM 2269 C CA . TYR A 1 296 ? 47.355 22.090 21.447 1.00 23.74 293 TYR A CA 1
ATOM 2270 C C . TYR A 1 296 ? 48.586 22.687 22.108 1.00 31.45 293 TYR A C 1
ATOM 2271 O O . TYR A 1 296 ? 48.964 23.813 21.800 1.00 27.19 293 TYR A O 1
ATOM 2280 N N . CYS A 1 297 ? 49.210 21.950 23.020 1.00 31.36 294 CYS A N 1
ATOM 2281 C CA . CYS A 1 297 ? 50.289 22.531 23.814 1.00 29.63 294 CYS A CA 1
ATOM 2282 C C . CYS A 1 297 ? 51.561 21.699 23.770 1.00 30.79 294 CYS A C 1
ATOM 2283 O O . CYS A 1 297 ? 51.663 20.745 22.999 1.00 30.72 294 CYS A O 1
ATOM 2286 N N . GLY A 1 298 ? 52.533 22.079 24.594 1.00 41.23 295 GLY A N 1
ATOM 2287 C CA . GLY A 1 298 ? 53.811 21.389 24.658 1.00 43.66 295 GLY A CA 1
ATOM 2288 C C . GLY A 1 298 ? 53.752 20.144 25.522 1.00 52.37 295 GLY A C 1
ATOM 2289 O O . GLY A 1 298 ? 52.732 19.865 26.149 1.00 51.14 295 GLY A O 1
ATOM 2290 N N . GLU A 1 299 ? 54.849 19.394 25.562 1.00 67.35 296 GLU A N 1
ATOM 2291 C CA . GLU A 1 299 ? 54.888 18.135 26.305 1.00 78.39 296 GLU A CA 1
ATOM 2292 C C . GLU A 1 299 ? 55.305 18.332 27.762 1.00 78.05 296 GLU A C 1
ATOM 2293 O O . GLU A 1 299 ? 55.541 17.362 28.484 1.00 79.86 296 GLU A O 1
ATOM 2295 N N . GLU A 1 300 ? 55.388 19.588 28.192 1.00 73.84 297 GLU A N 1
ATOM 2296 C CA . GLU A 1 300 ? 55.789 19.906 29.559 1.00 75.12 297 GLU A CA 1
ATOM 2297 C C . GLU A 1 300 ? 54.671 19.615 30.556 1.00 75.10 297 GLU A C 1
ATOM 2298 O O . GLU A 1 300 ? 54.317 20.466 31.375 1.00 73.09 297 GLU A O 1
#

Solvent-accessible surface area: 13856 Å² total

Secondary structure (DSSP, 8-state):
--EEEEEE-TTSS-TTHHHHHHHHHHHHHHH-SEEEEEE--STTHHHHHHHHHHHTT-SEEE---HHHHHHHHHHHTT-SS--EEE----SS--HHHHHTT---HHHHHHT--TT-EEEEEEEEETTEE--EEEES-----STHHHHHHHHHHHSSPPEEEEEEETTEEEEEEES-EEEESSS-BTTBTTSSTT--TTS--EEEEEE--SSSSHHHHTHHHHHH--SS--SSEEEEEESEEEEEESS----EEEETTEEEEESSEEEEEEEEEEEEE----

Sequence (281 aa):
AKKAVVLIVNPSSGGEKAKEFETLAEEKLKQLFDDEVVVKQTEKGGDAEQFAREAAESHFDSVFVGGDGTVNEGISGLAEQAYRPKFGFFPLGTVNDLARALNLPDPEEAIQQLDLEKTSALDVGKINDDYFNVVAIGTIKKLLGGKKLAYFISGAKHLLAANNAAQTYPFHLSLDQKEQTIESSTVLVGLTNSIGGFETLLPEAQVDDGKLHLVYLKDDQQSSLLWWDAVKAVPDLLKGVDQSTDNLVYLTFKEGTISLENQEELTTNVDGDEGAALPITLKKILPKHLTVVYCGEE

Foldseek 3Di:
DAEEEEEEEPVFADDCVVVLVVLLQVLVVVVGVYYHYHYDDDQLRLLVVLLVCQVVVHQEYEYGALSSVQSNVFNQFPRPGHHFYEYQHRHPARQVQLQQVADPRNRNSVQFDPVAKDQFKWKDKAPTTAQKKKWLPPVVPPCVCCVVVLVVLQVQAWFFKWKCFPNDTDTAIFRIKMKGQGCGDRNLNQQAVPHHRFPQKIKMKTFNDPHSVLQSVCVVVRNVHPDAADPTMHIDIGAKIWMAGPPHDFIWIQGSNHTHHTPGIIMGMRGSRHMYGGGPD

B-factor: mean 35.51, std 16.66, range [9.51, 117.99]

Radius of gyration: 19.72 Å; Cα contacts (8 Å, |Δi|>4): 663; chains: 1; bounding box: 47×50×45 Å

CATH classification: 3.40.50.10330 (+1 more: 2.60.200.40)